Protein AF-A0A2M6X6G4-F1 (afdb_monomer_lite)

pLDDT: mean 78.2, std 18.75, range [37.44, 98.31]

Foldseek 3Di:
DPDVVVVVVVVVVVVVVVVVVVVVVVVVVVVPDPPVVVVVVVVVVVVVVVVVVVVVVVVVVVVVVVVVVVVVVVVVVVVVVVVVVVVVVVVVVVVVVVVVVVVVVVPPPPVVVVVVVVVVLLVVLLVCLVVVDDLVVSVVVRVDDSVSSVVSNVVVVVVVVVCVPDDDDDDDDDDDDDDDDDDPPPPDPPDDDDDD

Structure (mmCIF, N/CA/C/O backbone):
data_AF-A0A2M6X6G4-F1
#
_entry.id   AF-A0A2M6X6G4-F1
#
loop_
_atom_site.group_PDB
_atom_site.id
_atom_site.type_symbol
_atom_site.label_atom_id
_atom_site.label_alt_id
_atom_site.label_comp_id
_atom_site.label_asym_id
_atom_site.label_entity_id
_atom_site.label_seq_id
_atom_site.pdbx_PDB_ins_code
_atom_site.Cartn_x
_atom_site.Cartn_y
_atom_site.Cartn_z
_atom_site.occupancy
_atom_site.B_iso_or_equiv
_atom_site.auth_seq_id
_atom_site.auth_comp_id
_atom_site.auth_asym_id
_atom_site.auth_atom_id
_atom_site.pdbx_PDB_model_num
ATOM 1 N N . MET A 1 1 ? 60.289 9.307 -93.337 1.00 57.88 1 MET A N 1
ATOM 2 C CA . MET A 1 1 ? 59.397 9.372 -92.157 1.00 57.88 1 MET A CA 1
ATOM 3 C C . MET A 1 1 ? 59.657 8.210 -91.181 1.00 57.88 1 MET A C 1
ATOM 5 O O . MET A 1 1 ? 58.714 7.557 -90.770 1.00 57.88 1 MET A O 1
ATOM 9 N N . GLY A 1 2 ? 60.918 7.897 -90.838 1.00 71.44 2 GLY A N 1
ATOM 10 C CA . GLY A 1 2 ? 61.247 6.665 -90.087 1.00 71.44 2 GLY A CA 1
ATOM 11 C C . GLY A 1 2 ? 61.835 6.915 -88.697 1.00 71.44 2 GLY A C 1
ATOM 12 O O . GLY A 1 2 ? 61.241 6.546 -87.694 1.00 71.44 2 GLY A O 1
ATOM 13 N N . ALA A 1 3 ? 62.983 7.593 -88.623 1.00 79.44 3 ALA A N 1
ATOM 14 C CA . ALA A 1 3 ? 63.709 7.748 -87.359 1.00 79.44 3 ALA A CA 1
ATOM 15 C C . ALA A 1 3 ? 63.100 8.799 -86.411 1.00 79.44 3 ALA A C 1
ATOM 17 O O . ALA A 1 3 ? 63.014 8.572 -85.208 1.00 79.44 3 ALA A O 1
ATOM 18 N N . PHE A 1 4 ? 62.631 9.930 -86.949 1.00 82.50 4 PHE A N 1
ATOM 19 C CA . PHE A 1 4 ? 62.084 11.022 -86.132 1.00 82.50 4 PHE A CA 1
ATOM 20 C C . PHE A 1 4 ? 60.753 10.643 -85.456 1.00 82.50 4 PHE A C 1
ATOM 22 O O . PHE A 1 4 ? 60.516 11.013 -84.311 1.00 82.50 4 PHE A O 1
ATOM 29 N N . GLY A 1 5 ? 59.921 9.836 -86.128 1.00 85.75 5 GLY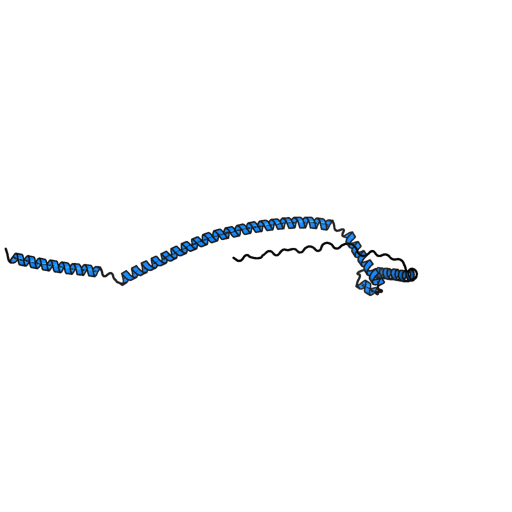 A N 1
ATOM 30 C CA . GLY A 1 5 ? 58.666 9.327 -85.562 1.00 85.75 5 GLY A CA 1
ATOM 31 C C . GLY A 1 5 ? 58.886 8.302 -84.446 1.00 85.75 5 GLY A C 1
ATOM 32 O O . GLY A 1 5 ? 58.204 8.353 -83.428 1.00 85.75 5 GLY A O 1
ATOM 33 N N . LEU A 1 6 ? 59.883 7.417 -84.585 1.00 84.44 6 LEU A N 1
ATOM 34 C CA . LEU A 1 6 ? 60.243 6.464 -83.527 1.00 84.44 6 LEU A CA 1
ATOM 35 C C . LEU A 1 6 ? 60.765 7.171 -82.269 1.00 84.44 6 LEU A C 1
ATOM 37 O O . LEU A 1 6 ? 60.426 6.768 -81.158 1.00 84.44 6 LEU A O 1
ATOM 41 N N . LEU A 1 7 ? 61.543 8.246 -82.436 1.00 88.88 7 LEU A N 1
ATOM 42 C CA . LEU A 1 7 ? 62.025 9.052 -81.313 1.00 88.88 7 LEU A CA 1
ATOM 43 C C . LEU A 1 7 ? 60.873 9.759 -80.584 1.00 88.88 7 LEU A C 1
ATOM 45 O O . LEU A 1 7 ? 60.850 9.773 -79.356 1.00 88.88 7 LEU A O 1
ATOM 49 N N . GLN A 1 8 ? 59.898 10.291 -81.328 1.00 88.38 8 GLN A N 1
ATOM 50 C CA . GLN A 1 8 ? 58.717 10.934 -80.749 1.00 88.38 8 GLN A CA 1
ATOM 51 C C . GLN A 1 8 ? 57.863 9.940 -79.945 1.00 88.38 8 GLN A C 1
ATOM 53 O O . GLN A 1 8 ? 57.524 10.221 -78.801 1.00 88.38 8 GLN A O 1
ATOM 58 N N . ILE A 1 9 ? 57.629 8.735 -80.479 1.00 89.81 9 ILE A N 1
ATOM 59 C CA . ILE A 1 9 ? 56.898 7.670 -79.770 1.00 89.81 9 ILE A CA 1
ATOM 60 C C . ILE A 1 9 ? 57.627 7.253 -78.484 1.00 89.81 9 ILE A C 1
ATOM 62 O O . ILE A 1 9 ? 56.992 7.033 -77.454 1.00 89.81 9 ILE A O 1
ATOM 66 N N . LEU A 1 10 ? 58.960 7.158 -78.509 1.00 91.12 10 LEU A N 1
ATOM 67 C CA . LEU A 1 10 ? 59.741 6.795 -77.324 1.00 91.12 10 LEU A CA 1
ATOM 68 C C . LEU A 1 10 ? 59.637 7.863 -76.224 1.00 91.12 10 LEU A C 1
ATOM 70 O O . LEU A 1 10 ? 59.486 7.520 -75.051 1.00 91.12 10 LEU A O 1
ATOM 74 N N . ILE A 1 11 ? 59.662 9.144 -76.600 1.00 93.94 11 ILE A N 1
ATOM 75 C CA . ILE A 1 11 ? 59.467 10.262 -75.668 1.00 93.94 11 ILE A CA 1
ATOM 76 C C . ILE A 1 11 ? 58.052 10.233 -75.077 1.00 93.94 11 ILE A C 1
ATOM 78 O O . ILE A 1 11 ? 57.913 10.342 -73.859 1.00 93.94 11 ILE A O 1
ATOM 82 N N . ASP A 1 12 ? 57.023 10.009 -75.897 1.00 92.62 12 ASP A N 1
ATOM 83 C CA . ASP A 1 12 ? 55.632 9.930 -75.436 1.00 92.62 12 ASP A CA 1
ATOM 84 C C . ASP A 1 12 ? 55.416 8.765 -74.455 1.00 92.62 12 ASP A C 1
ATOM 86 O O . ASP A 1 12 ? 54.722 8.922 -73.448 1.00 92.62 12 ASP A O 1
ATOM 90 N N . ILE A 1 13 ? 56.064 7.614 -74.678 1.00 92.75 13 ILE A N 1
ATOM 91 C CA . ILE A 1 13 ? 56.014 6.472 -73.751 1.00 92.75 13 ILE A CA 1
ATOM 92 C C . ILE A 1 13 ? 56.645 6.835 -72.405 1.00 92.75 13 ILE A C 1
ATOM 94 O O . ILE A 1 13 ? 56.055 6.555 -71.361 1.00 92.75 13 ILE A O 1
ATOM 98 N N . VAL A 1 14 ? 57.819 7.471 -72.404 1.00 93.94 14 VAL A N 1
ATOM 99 C CA . VAL A 1 14 ? 58.498 7.888 -71.164 1.00 93.94 14 VAL A CA 1
ATOM 100 C C . VAL A 1 14 ? 57.668 8.930 -70.415 1.00 93.94 14 VAL A C 1
ATOM 102 O O . VAL A 1 14 ? 57.514 8.844 -69.192 1.00 93.94 14 VAL A O 1
ATOM 105 N N . LEU A 1 15 ? 57.082 9.882 -71.140 1.00 94.12 15 LEU A N 1
ATOM 106 C CA . LEU A 1 15 ? 56.230 10.915 -70.567 1.00 94.12 15 LEU A CA 1
ATOM 107 C C . LEU A 1 15 ? 54.961 10.299 -69.965 1.00 94.12 15 LEU A C 1
ATOM 109 O O . LEU A 1 15 ? 54.645 10.580 -68.812 1.00 94.12 15 LEU A O 1
ATOM 113 N N . CYS A 1 16 ? 54.318 9.360 -70.660 1.00 92.69 16 CYS A N 1
ATOM 114 C CA . CYS A 1 16 ? 53.166 8.620 -70.146 1.00 92.69 16 CYS A CA 1
ATOM 115 C C . CYS A 1 16 ? 53.522 7.794 -68.895 1.00 92.69 16 CYS A C 1
ATOM 117 O O . CYS A 1 16 ? 52.806 7.829 -67.893 1.00 92.69 16 CYS A O 1
ATOM 119 N N . LEU A 1 17 ? 54.676 7.117 -68.893 1.00 92.25 17 LEU A N 1
ATOM 120 C CA . LEU A 1 17 ? 55.135 6.321 -67.752 1.00 92.25 17 LEU A CA 1
ATOM 121 C C . LEU A 1 17 ? 55.418 7.195 -66.522 1.00 92.25 17 LEU A C 1
ATOM 123 O O . LEU A 1 17 ? 55.006 6.863 -65.409 1.00 92.25 17 LEU A O 1
ATOM 127 N N . SER A 1 18 ? 56.087 8.334 -66.719 1.00 89.69 18 SER A N 1
ATOM 128 C CA . SER A 1 18 ? 56.350 9.293 -65.644 1.00 89.69 18 SER A CA 1
ATOM 129 C C . SER A 1 18 ? 55.055 9.877 -65.076 1.00 89.69 18 SER A C 1
ATOM 131 O O . SER A 1 18 ? 54.907 9.938 -63.853 1.00 89.69 18 SER A O 1
ATOM 133 N N . LEU A 1 19 ? 54.077 10.194 -65.933 1.00 92.69 19 LEU A N 1
ATOM 134 C CA . LEU A 1 19 ? 52.764 10.681 -65.520 1.00 92.69 19 LEU A CA 1
ATOM 135 C C . LEU A 1 19 ? 52.014 9.633 -64.692 1.00 92.69 19 LEU A C 1
ATOM 137 O O . LEU A 1 19 ? 51.461 9.961 -63.646 1.00 92.69 19 LEU A O 1
ATOM 141 N N . LEU A 1 20 ? 52.056 8.359 -65.095 1.00 90.88 20 LEU A N 1
ATOM 142 C CA . LEU A 1 20 ? 51.449 7.257 -64.343 1.00 90.88 20 LEU A CA 1
ATOM 143 C C . LEU A 1 20 ? 52.104 7.056 -62.972 1.00 90.88 20 LEU A C 1
ATOM 145 O O . LEU A 1 20 ? 51.413 6.786 -61.987 1.00 90.88 20 LEU A O 1
ATOM 149 N N . ILE A 1 21 ? 53.428 7.198 -62.878 1.00 90.31 21 ILE A N 1
ATOM 150 C CA . ILE A 1 21 ? 54.154 7.100 -61.605 1.00 90.31 21 ILE A CA 1
ATOM 151 C C . ILE A 1 21 ? 53.795 8.276 -60.691 1.00 90.31 21 ILE A C 1
ATOM 153 O O . ILE A 1 21 ? 53.500 8.060 -59.513 1.00 90.31 21 ILE A O 1
ATOM 157 N N . LEU A 1 22 ? 53.770 9.500 -61.225 1.00 87.12 22 LEU A N 1
ATOM 158 C CA . LEU A 1 22 ? 53.344 10.707 -60.512 1.00 87.12 22 LEU A CA 1
ATOM 159 C C . LEU A 1 22 ? 51.894 10.590 -60.037 1.00 87.12 22 LEU A C 1
ATOM 161 O O . LEU A 1 22 ? 51.611 10.865 -58.872 1.00 87.12 22 LEU A O 1
ATOM 165 N N . TRP A 1 23 ? 51.002 10.086 -60.886 1.00 88.44 23 TRP A N 1
ATOM 166 C CA . TRP A 1 23 ? 49.594 9.896 -60.561 1.00 88.44 23 TRP A CA 1
ATOM 167 C C . TRP A 1 23 ? 49.400 8.851 -59.460 1.00 88.44 23 TRP A C 1
ATOM 169 O O . TRP A 1 23 ? 48.753 9.126 -58.449 1.00 88.44 23 TRP A O 1
ATOM 179 N N . LYS A 1 24 ? 50.066 7.693 -59.571 1.00 87.75 24 LYS A N 1
ATOM 180 C CA . LYS A 1 24 ? 50.072 6.666 -58.515 1.00 87.75 24 LYS A CA 1
ATOM 181 C C . LYS A 1 24 ? 50.712 7.149 -57.216 1.00 87.75 24 LYS A C 1
ATOM 183 O O . LYS A 1 24 ? 50.367 6.629 -56.155 1.00 87.75 24 LYS A O 1
ATOM 188 N N . LYS A 1 25 ? 51.686 8.059 -57.274 1.00 82.31 25 LYS A N 1
ATOM 189 C CA . LYS A 1 25 ? 52.332 8.637 -56.087 1.00 82.31 25 LYS A CA 1
ATOM 190 C C . LYS A 1 25 ? 51.416 9.656 -55.413 1.00 82.31 25 LYS A C 1
ATOM 192 O O . LYS A 1 25 ? 51.296 9.615 -54.195 1.00 82.31 25 LYS A O 1
ATOM 197 N N . TYR A 1 26 ? 50.739 10.500 -56.188 1.00 80.00 26 TYR A N 1
ATOM 198 C CA . TYR A 1 26 ? 49.792 11.494 -55.687 1.00 80.00 26 TYR A CA 1
ATOM 199 C C . TYR A 1 26 ? 48.565 10.833 -55.045 1.00 80.00 26 TYR A C 1
ATOM 201 O O . TYR A 1 26 ? 48.240 11.131 -53.900 1.00 80.00 26 TYR A O 1
ATOM 209 N N . PHE A 1 27 ? 47.969 9.834 -55.708 1.00 75.56 27 PHE A N 1
ATOM 210 C CA . PHE A 1 27 ? 46.845 9.074 -55.145 1.00 75.56 27 PHE A CA 1
ATOM 211 C C . PHE A 1 27 ? 47.221 8.294 -53.878 1.00 75.56 27 PHE A C 1
ATOM 213 O O . PHE A 1 27 ? 46.437 8.232 -52.937 1.00 75.56 27 PHE A O 1
ATOM 220 N N . ARG A 1 28 ? 48.438 7.737 -53.805 1.00 66.00 28 ARG A N 1
ATOM 221 C CA . ARG A 1 28 ? 48.916 7.068 -52.582 1.00 66.00 28 ARG A CA 1
ATOM 222 C C . ARG A 1 28 ? 49.249 8.030 -51.443 1.00 66.00 28 ARG A C 1
ATOM 224 O O . ARG A 1 28 ? 49.194 7.611 -50.293 1.00 66.00 28 ARG A O 1
ATOM 231 N N . LEU A 1 29 ? 49.624 9.275 -51.738 1.00 62.00 29 LEU A N 1
ATOM 232 C CA . LEU A 1 29 ? 49.852 10.297 -50.713 1.00 62.00 29 LEU A CA 1
ATOM 233 C C . LEU A 1 29 ? 48.528 10.828 -50.154 1.00 62.00 29 LEU A C 1
ATOM 235 O O . LEU A 1 29 ? 48.427 11.000 -48.947 1.00 62.00 29 LEU A O 1
ATOM 239 N N . ALA A 1 30 ? 47.522 11.024 -51.010 1.00 60.72 30 ALA A N 1
ATOM 240 C CA . ALA A 1 30 ? 46.185 11.452 -50.602 1.00 60.72 30 ALA A CA 1
ATOM 241 C C . ALA A 1 30 ? 45.440 10.391 -49.770 1.00 60.72 30 ALA A C 1
ATOM 243 O O . ALA A 1 30 ? 44.625 10.743 -48.933 1.00 60.72 30 ALA A O 1
ATOM 244 N N . ALA A 1 31 ? 45.750 9.102 -49.960 1.00 59.03 31 ALA A N 1
ATOM 245 C CA . ALA A 1 31 ? 45.179 7.996 -49.184 1.00 59.03 31 ALA A CA 1
ATOM 246 C C . ALA A 1 31 ? 45.876 7.743 -47.831 1.00 59.03 31 ALA A C 1
ATOM 248 O O . ALA A 1 31 ? 45.532 6.797 -47.122 1.00 59.03 31 ALA A O 1
ATOM 249 N N . LYS A 1 32 ? 46.887 8.541 -47.466 1.00 57.78 32 LYS A N 1
ATOM 250 C CA . LYS A 1 32 ? 47.419 8.549 -46.100 1.00 57.78 32 LYS A CA 1
ATOM 251 C C . LYS A 1 32 ? 46.596 9.530 -45.273 1.00 57.78 32 LYS A C 1
ATOM 253 O O . LYS A 1 32 ? 47.082 10.602 -44.931 1.00 57.78 32 LYS A O 1
ATOM 258 N N . ASP A 1 33 ? 45.354 9.152 -44.983 1.00 56.47 33 ASP A N 1
ATOM 259 C CA . ASP A 1 33 ? 44.546 9.836 -43.976 1.00 56.47 33 ASP A CA 1
ATOM 260 C C . ASP A 1 33 ? 45.351 9.923 -42.679 1.00 56.47 33 ASP A C 1
ATOM 262 O O . ASP A 1 33 ? 45.943 8.934 -42.228 1.00 56.47 33 ASP A O 1
ATOM 266 N N . ASP A 1 34 ? 45.413 11.117 -42.092 1.00 63.66 34 ASP A N 1
ATOM 267 C CA . ASP A 1 34 ? 46.199 11.344 -40.890 1.00 63.66 34 ASP A CA 1
ATOM 268 C C . ASP A 1 34 ? 45.788 10.340 -39.798 1.00 63.66 34 ASP A C 1
ATOM 270 O O . ASP A 1 34 ? 44.612 10.280 -39.410 1.00 63.66 34 ASP A O 1
ATOM 274 N N . PRO A 1 35 ? 46.736 9.575 -39.223 1.00 62.22 35 PRO A N 1
ATOM 275 C CA . PRO A 1 35 ? 46.430 8.533 -38.241 1.00 62.22 35 PRO A CA 1
ATOM 276 C C . PRO A 1 35 ? 45.747 9.084 -36.977 1.00 62.22 35 PRO A C 1
ATOM 278 O O . PRO A 1 35 ? 45.137 8.332 -36.219 1.00 62.22 35 PRO A O 1
ATOM 281 N N . ARG A 1 36 ? 45.810 10.403 -36.747 1.00 63.59 36 ARG A N 1
ATOM 282 C CA . AR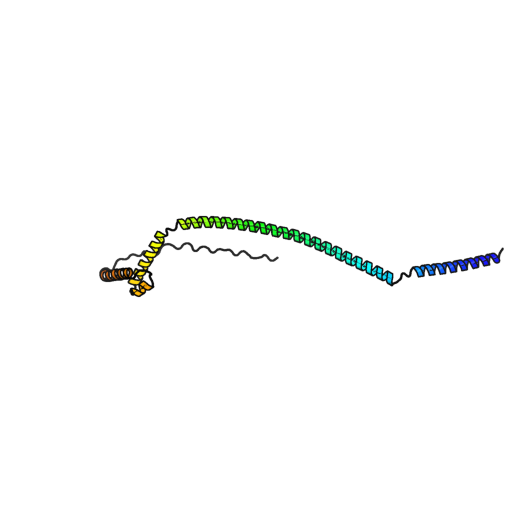G A 1 36 ? 45.114 11.101 -35.655 1.00 63.59 36 ARG A CA 1
ATOM 283 C C . ARG A 1 36 ? 43.634 11.343 -35.958 1.00 63.59 36 ARG A C 1
ATOM 285 O O . ARG A 1 36 ? 42.823 11.220 -35.045 1.00 63.59 36 ARG A O 1
ATOM 292 N N . LEU A 1 37 ? 43.281 11.642 -37.210 1.00 59.38 37 LEU A N 1
ATOM 293 C CA . LEU A 1 37 ? 41.892 11.863 -37.620 1.00 59.38 37 LEU A CA 1
ATOM 294 C C . LEU A 1 37 ? 41.133 10.532 -37.677 1.00 59.38 37 LEU A C 1
ATOM 296 O O . LEU A 1 37 ? 40.041 10.424 -37.128 1.00 59.38 37 LEU A O 1
ATOM 300 N N . SER A 1 38 ? 41.764 9.490 -38.230 1.00 68.75 38 SER A N 1
ATOM 301 C CA . SER A 1 38 ? 41.200 8.134 -38.263 1.00 68.75 38 SER A CA 1
ATOM 302 C C . SER A 1 38 ? 40.970 7.570 -36.852 1.00 68.75 38 SER A C 1
ATOM 304 O O . SER A 1 38 ? 39.885 7.070 -36.556 1.00 68.75 38 SER A O 1
ATOM 306 N N . ARG A 1 39 ? 41.931 7.742 -35.926 1.00 69.69 39 ARG A N 1
ATOM 307 C CA . ARG A 1 39 ? 41.733 7.369 -34.512 1.00 69.69 39 ARG A CA 1
ATOM 308 C C . ARG A 1 39 ? 40.663 8.211 -33.815 1.00 69.69 39 ARG A C 1
ATOM 310 O O . ARG A 1 39 ? 39.908 7.668 -33.017 1.00 69.69 39 ARG A O 1
ATOM 317 N N . GLY A 1 40 ? 40.579 9.511 -34.104 1.00 77.62 40 GLY A N 1
ATOM 318 C CA . GLY A 1 40 ? 39.533 10.383 -33.559 1.00 77.62 40 GLY A CA 1
ATOM 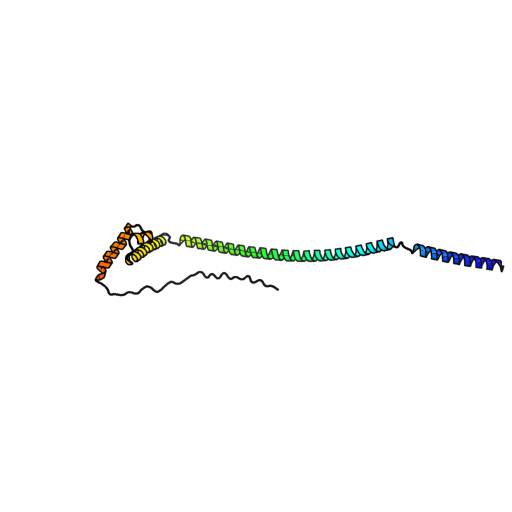319 C C . GLY A 1 40 ? 38.129 9.952 -33.992 1.00 77.62 40 GLY A C 1
ATOM 320 O O . GLY A 1 40 ? 37.229 9.866 -33.159 1.00 77.62 40 GLY A O 1
ATOM 321 N N . LEU A 1 41 ? 37.969 9.595 -35.268 1.00 78.94 41 LEU A N 1
ATOM 322 C CA . LEU A 1 41 ? 36.718 9.077 -35.818 1.00 78.94 41 LEU A CA 1
ATOM 323 C C . LEU A 1 41 ? 36.355 7.706 -35.221 1.00 78.94 41 LEU A C 1
ATOM 325 O O . LEU A 1 41 ? 35.210 7.497 -34.833 1.00 78.94 41 LEU A O 1
ATOM 329 N N . GLN A 1 42 ? 37.331 6.804 -35.062 1.00 79.88 42 GLN A N 1
ATOM 330 C CA . GLN A 1 42 ? 37.122 5.507 -34.402 1.00 79.88 42 GLN A CA 1
ATOM 331 C C . GLN A 1 42 ? 36.678 5.656 -32.940 1.00 79.88 42 GLN A C 1
ATOM 333 O O . GLN A 1 42 ? 35.809 4.917 -32.487 1.00 79.88 42 GLN A O 1
ATOM 338 N N . ILE A 1 43 ? 37.238 6.621 -32.200 1.00 83.31 43 ILE A N 1
ATOM 339 C CA . ILE A 1 43 ? 36.842 6.895 -30.809 1.00 83.31 43 ILE A CA 1
ATOM 340 C C . ILE A 1 43 ? 35.431 7.487 -30.740 1.00 83.31 43 ILE A C 1
ATOM 342 O O . ILE A 1 43 ? 34.681 7.184 -29.818 1.00 83.31 43 ILE A O 1
ATOM 346 N N . LEU A 1 44 ? 35.052 8.341 -31.690 1.00 86.31 44 LEU A N 1
ATOM 347 C CA . LEU A 1 44 ? 33.687 8.862 -31.759 1.00 86.31 44 LEU A CA 1
ATOM 348 C C . LEU A 1 44 ? 32.694 7.752 -32.082 1.00 86.31 44 LEU A C 1
ATOM 350 O O . LEU A 1 44 ? 31.680 7.645 -31.405 1.00 86.31 44 LEU A O 1
ATOM 354 N N . GLN A 1 45 ? 33.012 6.890 -33.044 1.00 85.00 45 GLN A N 1
ATOM 355 C CA . GLN A 1 45 ? 32.171 5.750 -33.384 1.00 85.00 45 GLN A CA 1
ATOM 356 C C . GLN A 1 45 ? 32.018 4.787 -32.199 1.00 85.00 45 GLN A C 1
ATOM 358 O O . GLN A 1 45 ? 30.907 4.348 -31.918 1.00 85.00 45 GLN A O 1
ATOM 363 N N . SER A 1 46 ? 33.094 4.511 -31.453 1.00 88.06 46 SER A N 1
ATOM 364 C CA . SER A 1 46 ? 33.001 3.675 -30.252 1.00 88.06 46 SER A CA 1
ATOM 365 C C . SER A 1 46 ? 32.223 4.352 -29.121 1.00 88.06 46 SER A C 1
ATOM 367 O O . SER A 1 46 ? 31.457 3.687 -28.434 1.00 88.06 46 SER A O 1
ATOM 369 N N . LYS A 1 47 ? 32.344 5.673 -28.945 1.00 92.38 47 LYS A N 1
ATOM 370 C CA . LYS A 1 47 ? 31.544 6.430 -27.967 1.00 92.38 47 LYS A CA 1
ATOM 371 C C . LYS A 1 47 ? 30.068 6.505 -28.341 1.00 92.38 47 LYS A C 1
ATOM 373 O O . LYS A 1 47 ? 29.240 6.431 -27.444 1.00 92.38 47 LYS A O 1
ATOM 378 N N . ILE A 1 48 ? 29.747 6.645 -29.627 1.00 89.25 48 ILE A N 1
ATOM 379 C CA . ILE A 1 48 ? 28.368 6.607 -30.125 1.00 89.25 48 ILE A CA 1
ATOM 380 C C . ILE A 1 48 ? 27.778 5.225 -29.857 1.00 89.25 48 ILE A C 1
ATOM 382 O O . ILE A 1 48 ? 26.728 5.155 -29.238 1.00 89.25 48 ILE A O 1
ATOM 386 N N . ALA A 1 49 ? 28.498 4.148 -30.188 1.00 90.06 49 ALA A N 1
ATOM 387 C CA . ALA A 1 49 ? 28.046 2.785 -29.906 1.00 90.06 49 ALA A CA 1
ATOM 388 C C . ALA A 1 49 ? 27.828 2.528 -28.401 1.00 90.06 49 ALA A C 1
ATOM 390 O O . ALA A 1 49 ? 26.863 1.881 -28.015 1.00 90.06 49 ALA A O 1
ATOM 391 N N . VAL A 1 50 ? 28.696 3.061 -27.532 1.00 92.69 50 VAL A N 1
ATOM 392 C CA . VAL A 1 50 ? 28.532 2.938 -26.072 1.00 92.69 50 VAL A CA 1
ATOM 393 C C . VAL A 1 50 ? 27.362 3.780 -25.551 1.00 92.69 50 VAL A C 1
ATOM 395 O O . VAL A 1 50 ? 26.660 3.344 -24.643 1.00 92.69 50 VAL A O 1
ATOM 398 N N . LEU A 1 51 ? 27.144 4.985 -26.085 1.00 93.06 51 LEU A N 1
ATOM 399 C CA . LEU A 1 51 ? 25.995 5.813 -25.705 1.00 93.06 51 LEU A CA 1
ATOM 400 C C . LEU A 1 51 ? 24.675 5.220 -26.191 1.00 93.06 51 LEU A C 1
ATOM 402 O O . LEU A 1 51 ? 23.686 5.315 -25.474 1.00 93.06 51 LEU A O 1
ATOM 406 N N . GLU A 1 52 ? 24.670 4.604 -27.368 1.00 94.50 52 GLU A N 1
ATOM 407 C CA . GLU A 1 52 ? 23.529 3.871 -27.910 1.00 94.50 52 GLU A CA 1
ATOM 408 C C . GLU A 1 52 ? 23.188 2.673 -27.015 1.00 94.50 52 GLU A C 1
ATOM 410 O O . GLU A 1 52 ? 22.070 2.595 -26.522 1.00 94.50 52 GLU A O 1
ATOM 415 N N . ASP A 1 53 ? 24.171 1.842 -26.649 1.00 95.81 53 ASP A N 1
ATOM 416 C CA . ASP A 1 53 ? 23.962 0.710 -25.730 1.00 95.81 53 ASP A CA 1
ATOM 417 C C . ASP A 1 53 ? 23.465 1.152 -24.339 1.00 95.81 53 ASP A C 1
ATOM 419 O O . ASP A 1 53 ? 22.533 0.577 -23.771 1.00 95.81 53 ASP A O 1
ATOM 423 N N . LEU A 1 54 ? 24.043 2.222 -23.783 1.00 94.25 54 LEU A N 1
ATOM 424 C CA . LEU A 1 54 ? 23.582 2.793 -22.514 1.00 94.25 54 LEU A CA 1
ATOM 425 C C . LEU A 1 54 ? 22.168 3.378 -22.622 1.00 94.25 54 LEU A C 1
ATOM 427 O O . LEU A 1 54 ? 21.390 3.249 -21.672 1.00 94.25 54 LEU A O 1
ATOM 431 N N . SER A 1 55 ? 21.834 4.013 -23.746 1.00 93.94 55 SER A N 1
ATOM 432 C CA . SER A 1 55 ? 20.499 4.546 -24.026 1.00 93.94 55 SER A CA 1
ATOM 433 C C . SER A 1 55 ? 19.477 3.417 -24.098 1.00 93.94 55 SER A C 1
ATOM 435 O O . SER A 1 55 ? 18.496 3.448 -23.357 1.00 93.94 55 SER A O 1
ATOM 437 N N . ASP A 1 56 ? 19.750 2.379 -24.886 1.00 96.75 56 ASP A N 1
ATOM 438 C CA . ASP A 1 56 ? 18.877 1.214 -25.048 1.00 96.75 56 ASP A CA 1
ATOM 439 C C . ASP A 1 56 ? 18.653 0.500 -23.712 1.00 96.75 56 ASP A C 1
ATOM 441 O O . ASP A 1 56 ? 17.525 0.162 -23.334 1.00 96.75 56 ASP A O 1
ATOM 445 N N . ARG A 1 57 ? 19.723 0.327 -22.930 1.00 96.56 57 ARG A N 1
ATOM 446 C CA . ARG A 1 57 ? 19.642 -0.274 -21.597 1.00 96.56 57 ARG A CA 1
ATOM 447 C C . ARG A 1 57 ? 18.830 0.579 -20.628 1.00 96.56 57 ARG A C 1
ATOM 449 O O . ARG A 1 57 ? 18.048 0.029 -19.850 1.00 96.56 57 ARG A O 1
ATOM 456 N N . THR A 1 58 ? 19.003 1.898 -20.661 1.00 96.44 58 THR A N 1
ATOM 457 C CA . THR A 1 58 ? 18.230 2.825 -19.825 1.00 96.44 58 THR A CA 1
ATOM 458 C C . THR A 1 58 ? 16.759 2.783 -20.214 1.00 96.44 58 THR A C 1
ATOM 460 O O . THR A 1 58 ? 15.900 2.681 -19.344 1.00 96.44 58 THR A O 1
ATOM 463 N N . GLU A 1 59 ? 16.453 2.781 -21.509 1.00 97.19 59 GLU A N 1
ATOM 464 C CA . GLU A 1 59 ? 15.082 2.696 -21.999 1.00 97.19 59 GLU A CA 1
ATOM 465 C C . GLU A 1 59 ? 14.415 1.383 -21.568 1.00 97.19 59 GLU A C 1
ATOM 467 O O . GLU A 1 59 ? 13.262 1.378 -21.129 1.00 97.19 59 GLU A O 1
ATOM 472 N N . HIS A 1 60 ? 15.155 0.273 -21.609 1.00 97.12 60 HIS A N 1
ATOM 473 C CA . HIS A 1 60 ? 14.674 -1.007 -21.106 1.00 97.12 60 HIS A CA 1
ATOM 474 C C . HIS A 1 60 ? 14.394 -0.967 -19.597 1.00 97.12 60 HIS A C 1
ATOM 476 O O . HIS A 1 60 ? 13.328 -1.400 -19.157 1.00 97.12 60 HIS A O 1
ATOM 482 N N . GLN A 1 61 ? 15.308 -0.403 -18.802 1.00 96.44 61 GLN A N 1
ATOM 483 C CA . GLN A 1 61 ? 15.133 -0.265 -17.353 1.00 96.44 61 GLN A CA 1
ATOM 484 C C . GLN A 1 61 ? 13.957 0.644 -16.993 1.00 96.44 61 GLN A C 1
ATOM 486 O O . GLN A 1 61 ? 13.187 0.314 -16.096 1.00 96.44 61 GLN A O 1
ATOM 491 N N . VAL A 1 62 ? 13.773 1.756 -17.706 1.00 98.00 62 VAL A N 1
ATOM 492 C CA . VAL A 1 62 ? 12.639 2.666 -17.498 1.00 98.00 62 VAL A CA 1
ATOM 493 C C . VAL A 1 62 ? 11.321 1.962 -17.807 1.00 98.00 62 VAL A C 1
ATOM 495 O O . VAL A 1 62 ? 10.376 2.078 -17.029 1.00 98.00 62 VAL A O 1
ATOM 498 N N . ARG A 1 63 ? 11.256 1.170 -18.885 1.00 97.31 63 ARG A N 1
ATOM 499 C CA . ARG A 1 63 ? 10.065 0.366 -19.194 1.00 97.31 63 ARG A CA 1
ATOM 500 C C . ARG A 1 63 ? 9.773 -0.667 -18.108 1.00 97.31 63 ARG A C 1
ATOM 502 O O . ARG A 1 63 ? 8.629 -0.777 -17.676 1.00 97.31 63 ARG A O 1
ATOM 509 N N . GLN A 1 64 ? 10.790 -1.382 -17.630 1.00 97.12 64 GLN A N 1
ATOM 510 C CA . GLN A 1 64 ? 10.634 -2.337 -16.527 1.00 97.12 64 GLN A CA 1
ATOM 511 C C . GLN A 1 64 ? 10.157 -1.655 -15.239 1.00 97.12 64 GLN A C 1
ATOM 513 O O . GLN A 1 64 ? 9.242 -2.151 -14.587 1.00 97.12 64 GLN A O 1
ATOM 518 N N . LEU A 1 65 ? 10.736 -0.502 -14.893 1.00 97.06 65 LEU A N 1
ATOM 519 C CA . LEU A 1 65 ? 10.328 0.278 -13.725 1.00 97.06 65 LEU A CA 1
ATOM 520 C C . LEU A 1 65 ? 8.895 0.787 -13.851 1.00 97.06 65 LEU A C 1
ATOM 522 O O . LEU A 1 65 ? 8.165 0.732 -12.871 1.00 97.06 65 LEU A O 1
ATOM 526 N N . SER A 1 66 ? 8.476 1.236 -15.037 1.00 97.50 66 SER A N 1
ATOM 527 C CA . SER A 1 66 ? 7.094 1.662 -15.276 1.00 97.50 66 SER A CA 1
ATOM 528 C C . SER A 1 66 ? 6.109 0.515 -15.053 1.00 97.50 66 SER A C 1
ATOM 530 O O . SER A 1 66 ? 5.106 0.702 -14.374 1.00 97.50 66 SER A O 1
ATOM 532 N N . LEU A 1 67 ? 6.415 -0.683 -15.562 1.00 97.81 67 LEU A N 1
ATOM 533 C CA . LEU A 1 67 ? 5.565 -1.862 -15.365 1.00 97.81 67 LEU A CA 1
ATOM 534 C C . LEU A 1 67 ? 5.485 -2.273 -13.891 1.00 97.81 67 LEU A C 1
ATOM 536 O O . LEU A 1 67 ? 4.399 -2.542 -13.383 1.00 97.81 67 LEU A O 1
ATOM 540 N N . LEU A 1 68 ? 6.623 -2.280 -13.193 1.00 97.81 68 LEU A N 1
ATOM 541 C CA . LEU A 1 68 ? 6.675 -2.602 -11.767 1.00 97.81 68 LEU A CA 1
ATOM 542 C C . LEU A 1 68 ? 5.932 -1.554 -10.929 1.00 97.81 68 LEU A C 1
ATOM 544 O O . LEU A 1 68 ? 5.260 -1.902 -9.960 1.00 97.81 68 LEU A O 1
ATOM 548 N N . LEU A 1 69 ? 6.035 -0.276 -11.298 1.00 97.81 69 LEU A N 1
ATOM 549 C CA . LEU A 1 69 ? 5.313 0.812 -10.647 1.00 97.81 69 LEU A CA 1
ATOM 550 C C . LEU A 1 69 ? 3.797 0.642 -10.808 1.00 97.81 69 LEU A C 1
ATOM 552 O O . LEU A 1 69 ? 3.076 0.765 -9.819 1.00 97.81 69 LEU A O 1
ATOM 556 N N . ASP A 1 70 ? 3.323 0.301 -12.007 1.00 97.94 70 ASP A N 1
ATOM 557 C CA . ASP A 1 70 ? 1.902 0.039 -12.263 1.00 97.94 70 ASP A CA 1
ATOM 558 C C . ASP A 1 70 ? 1.393 -1.169 -11.463 1.00 97.94 70 ASP A C 1
ATOM 560 O O . ASP A 1 70 ? 0.306 -1.128 -10.882 1.00 97.94 70 ASP A O 1
ATOM 564 N N . GLU A 1 71 ? 2.183 -2.241 -11.386 1.00 98.19 71 GLU A N 1
ATOM 565 C CA . GLU A 1 71 ? 1.863 -3.424 -10.583 1.00 98.19 71 GLU A CA 1
ATOM 566 C C . GLU A 1 71 ? 1.789 -3.088 -9.088 1.00 98.19 71 GLU A C 1
ATOM 568 O O . GLU A 1 71 ? 0.803 -3.407 -8.419 1.00 98.19 71 GLU A O 1
ATOM 573 N N . LYS A 1 72 ? 2.789 -2.373 -8.559 1.00 97.62 72 LYS A N 1
ATOM 574 C CA . LYS A 1 72 ? 2.811 -1.968 -7.148 1.00 97.62 72 LYS A CA 1
ATOM 575 C C . LYS A 1 72 ? 1.722 -0.960 -6.814 1.00 97.62 72 LYS A C 1
ATOM 577 O O . LYS A 1 72 ? 1.179 -1.008 -5.713 1.00 97.62 72 LYS A O 1
ATOM 582 N N . SER A 1 73 ? 1.362 -0.085 -7.748 1.00 97.56 73 SER A N 1
ATOM 583 C CA . SER A 1 73 ? 0.234 0.829 -7.580 1.00 97.56 73 SER A CA 1
ATOM 584 C C . SER A 1 73 ? -1.081 0.063 -7.416 1.00 97.56 73 SER A C 1
ATOM 586 O O . SER A 1 73 ? -1.849 0.382 -6.507 1.00 97.56 73 SER A O 1
ATOM 588 N N . LYS A 1 74 ? -1.308 -0.985 -8.219 1.00 98.19 74 LYS A N 1
ATOM 589 C CA . LYS A 1 74 ? -2.482 -1.862 -8.081 1.00 98.19 74 LYS A CA 1
ATOM 590 C C . LYS A 1 74 ? -2.488 -2.614 -6.754 1.00 98.19 74 LYS A C 1
ATOM 592 O O . LYS A 1 74 ? -3.504 -2.609 -6.070 1.00 98.19 74 LYS A O 1
ATOM 597 N N . GLU A 1 75 ? -1.356 -3.183 -6.347 1.00 98.06 75 GLU A N 1
ATOM 598 C CA . GLU A 1 75 ? -1.254 -3.893 -5.066 1.00 98.06 75 GLU A CA 1
ATOM 599 C C . GLU A 1 75 ? -1.571 -2.971 -3.873 1.00 98.06 75 GLU A C 1
ATOM 601 O O . GLU A 1 75 ? -2.279 -3.356 -2.942 1.00 98.06 75 GLU A O 1
ATOM 606 N N . VAL A 1 76 ? -1.074 -1.730 -3.895 1.00 98.12 76 VAL A N 1
ATOM 607 C CA . VAL A 1 76 ? -1.390 -0.735 -2.859 1.00 98.12 76 VAL A CA 1
ATOM 608 C C . VAL A 1 76 ? -2.881 -0.403 -2.859 1.00 98.12 76 VAL A C 1
ATOM 610 O O . VAL A 1 76 ? -3.482 -0.361 -1.787 1.00 98.12 76 VAL A O 1
ATOM 613 N N . GLN A 1 77 ? -3.487 -0.218 -4.033 1.00 97.50 77 GLN A N 1
ATOM 614 C CA . GLN A 1 77 ? -4.918 0.052 -4.159 1.00 97.50 77 GLN A CA 1
ATOM 615 C C . GLN A 1 77 ? -5.767 -1.090 -3.573 1.00 97.50 77 GLN A C 1
ATOM 617 O O . GLN A 1 77 ? -6.669 -0.840 -2.776 1.00 97.50 77 GLN A O 1
ATOM 622 N N . GLU A 1 78 ? -5.434 -2.345 -3.878 1.00 98.31 78 GLU A N 1
ATOM 623 C CA . GLU A 1 78 ? -6.123 -3.521 -3.328 1.00 98.31 78 GLU A CA 1
ATOM 624 C C . GLU A 1 78 ? -5.995 -3.612 -1.800 1.00 98.31 78 GLU A C 1
ATOM 626 O O . GLU A 1 78 ? -6.959 -3.941 -1.096 1.00 98.31 78 GLU A O 1
ATOM 631 N N . ARG A 1 79 ? -4.813 -3.291 -1.257 1.00 97.06 79 ARG A N 1
ATOM 632 C CA . ARG A 1 79 ? -4.590 -3.255 0.196 1.00 97.06 79 ARG A CA 1
ATOM 633 C C . ARG A 1 79 ? -5.399 -2.153 0.876 1.00 97.06 79 ARG A C 1
ATOM 635 O O . ARG A 1 79 ? -5.918 -2.399 1.964 1.00 97.06 79 ARG A O 1
ATOM 642 N N . ILE A 1 80 ? -5.527 -0.980 0.252 1.00 97.88 80 ILE A N 1
ATOM 643 C CA . ILE A 1 80 ? -6.374 0.114 0.752 1.00 97.88 80 ILE A CA 1
ATOM 644 C C . ILE A 1 80 ? -7.831 -0.348 0.812 1.00 97.88 80 ILE A C 1
ATOM 646 O O . ILE A 1 80 ? -8.448 -0.277 1.872 1.00 97.88 80 ILE A O 1
ATOM 650 N N . GLU A 1 81 ? -8.349 -0.932 -0.269 1.00 98.00 81 GLU A N 1
ATOM 651 C CA . GLU A 1 81 ? -9.725 -1.442 -0.302 1.00 98.00 81 GLU A CA 1
ATOM 652 C C . GLU A 1 81 ? -9.972 -2.535 0.746 1.00 98.00 81 GLU A C 1
ATOM 654 O O . GLU A 1 81 ? -11.034 -2.597 1.370 1.00 98.00 81 GLU A O 1
ATOM 659 N N . SER A 1 82 ? -8.991 -3.410 0.978 1.00 97.38 82 SER A N 1
ATOM 660 C CA . SER A 1 82 ? -9.088 -4.419 2.034 1.00 97.38 82 SER A CA 1
ATOM 661 C C . SER A 1 82 ? -9.081 -3.807 3.436 1.00 97.38 82 SER A C 1
ATOM 663 O O . SER A 1 82 ? -9.824 -4.269 4.304 1.00 97.38 82 SER A O 1
ATOM 665 N N . ALA A 1 83 ? -8.261 -2.781 3.667 1.00 97.12 83 ALA A N 1
ATOM 666 C CA . ALA A 1 83 ? -8.219 -2.065 4.936 1.00 97.12 83 ALA A CA 1
ATOM 667 C C . ALA A 1 83 ? -9.544 -1.339 5.210 1.00 97.12 83 ALA A C 1
ATOM 669 O O . ALA A 1 83 ? -10.064 -1.438 6.321 1.00 97.12 83 ALA A O 1
ATOM 670 N N . ASP A 1 84 ? -10.142 -0.708 4.197 1.00 97.75 84 ASP A N 1
ATOM 671 C CA . ASP A 1 84 ? -11.450 -0.057 4.313 1.00 97.75 84 ASP A CA 1
ATOM 672 C C . ASP A 1 84 ? -12.548 -1.059 4.696 1.00 97.75 84 ASP A C 1
ATOM 674 O O . ASP A 1 84 ? -13.322 -0.815 5.626 1.00 97.75 84 ASP A O 1
ATOM 678 N N . ARG A 1 85 ? -12.557 -2.251 4.079 1.00 97.31 85 ARG A N 1
ATOM 679 C CA . ARG A 1 85 ? -13.477 -3.336 4.471 1.00 97.31 85 ARG A CA 1
ATOM 680 C C . ARG A 1 85 ? -13.304 -3.744 5.937 1.00 97.31 85 ARG A C 1
ATOM 682 O O . ARG A 1 85 ? -14.297 -3.997 6.625 1.00 97.31 85 ARG A O 1
ATOM 689 N N . HIS A 1 86 ? -12.068 -3.812 6.432 1.00 95.94 86 HIS A N 1
ATOM 690 C CA . HIS A 1 86 ? -11.799 -4.133 7.837 1.00 95.94 86 HIS A CA 1
ATOM 691 C C . HIS A 1 86 ? -12.254 -3.013 8.778 1.00 95.94 86 HIS A C 1
ATOM 693 O O . HIS A 1 86 ? -12.871 -3.301 9.804 1.00 95.94 86 HIS A O 1
ATOM 699 N N . ILE A 1 87 ? -12.012 -1.748 8.424 1.00 97.06 87 ILE A N 1
ATOM 700 C CA . ILE A 1 87 ? -12.470 -0.584 9.195 1.00 97.06 87 ILE A CA 1
ATOM 701 C C . ILE A 1 87 ? -13.997 -0.581 9.303 1.00 97.06 87 ILE A C 1
ATOM 703 O O . ILE A 1 87 ? -14.537 -0.370 10.391 1.00 97.06 87 ILE A O 1
ATOM 707 N N . ASP A 1 88 ? -14.701 -0.877 8.212 1.00 97.62 88 ASP A N 1
ATOM 708 C CA . ASP A 1 88 ? -16.158 -0.988 8.216 1.00 97.62 88 ASP A CA 1
ATOM 709 C C . ASP A 1 88 ? -16.652 -2.142 9.095 1.00 97.62 88 ASP A C 1
ATOM 711 O O . ASP A 1 88 ? -17.624 -1.986 9.842 1.00 97.62 88 ASP A O 1
ATOM 715 N N . GLY A 1 89 ? -15.967 -3.288 9.061 1.00 97.12 89 GLY A N 1
ATOM 716 C CA . GLY A 1 89 ? -16.227 -4.408 9.965 1.00 97.12 89 GLY A CA 1
ATOM 717 C C . GLY A 1 89 ? -16.065 -4.012 11.435 1.00 97.12 89 GLY A C 1
ATOM 718 O O . GLY A 1 89 ? -16.968 -4.238 12.242 1.00 97.12 89 GLY A O 1
ATOM 719 N N . ILE A 1 90 ? -14.958 -3.344 11.768 1.00 96.12 90 ILE A N 1
ATOM 720 C CA . ILE A 1 90 ? -14.668 -2.843 13.116 1.00 96.12 90 ILE A CA 1
ATOM 721 C C . ILE A 1 90 ? -15.730 -1.834 13.559 1.00 96.12 90 ILE A C 1
ATOM 723 O O . ILE A 1 90 ? -16.258 -1.963 14.661 1.00 96.12 90 ILE A O 1
ATOM 727 N N . ARG A 1 91 ? -16.111 -0.871 12.711 1.00 95.94 91 ARG A N 1
ATOM 728 C CA . ARG A 1 91 ? -17.164 0.109 13.027 1.00 95.94 91 ARG A CA 1
ATOM 729 C C . ARG A 1 91 ? -18.490 -0.560 13.370 1.00 95.94 91 ARG A C 1
ATOM 731 O O . ARG A 1 91 ? -19.119 -0.185 14.357 1.00 95.94 91 ARG A O 1
ATOM 738 N N . ARG A 1 92 ? -18.904 -1.569 12.598 1.00 96.62 92 ARG A N 1
ATOM 739 C CA . ARG A 1 92 ? -20.129 -2.335 12.888 1.00 96.62 92 ARG A CA 1
ATOM 740 C C . ARG A 1 92 ? -20.023 -3.085 14.212 1.00 96.62 92 ARG A C 1
ATOM 742 O O . ARG A 1 92 ? -20.987 -3.101 14.972 1.00 96.62 92 ARG A O 1
ATOM 749 N N . SER A 1 93 ? -18.874 -3.693 14.498 1.00 95.62 93 SER A N 1
ATOM 750 C CA . SER A 1 93 ? -18.635 -4.386 15.768 1.00 95.62 93 SER A CA 1
ATOM 751 C C . SER A 1 93 ? -18.651 -3.424 16.955 1.00 95.62 93 SER A C 1
ATOM 753 O O . SER A 1 93 ? -19.304 -3.714 17.950 1.00 95.62 93 SER A O 1
ATOM 755 N N . ILE A 1 94 ? -18.024 -2.250 16.834 1.00 95.44 94 ILE A N 1
ATOM 756 C CA . ILE A 1 94 ? -18.060 -1.195 17.857 1.00 95.44 94 ILE A CA 1
ATOM 757 C C . ILE A 1 94 ? -19.497 -0.748 18.117 1.00 95.44 94 ILE A C 1
ATOM 759 O O . ILE A 1 94 ? -19.902 -0.661 19.272 1.00 95.44 94 ILE A O 1
ATOM 763 N N . GLN A 1 95 ? -20.278 -0.506 17.063 1.00 95.88 95 GLN A N 1
ATOM 764 C CA . GLN A 1 95 ? -21.671 -0.086 17.195 1.00 95.88 95 GLN A CA 1
ATOM 765 C C . GLN A 1 95 ? -22.504 -1.125 17.959 1.00 95.88 95 GLN A C 1
ATOM 767 O O . GLN A 1 95 ? -23.210 -0.775 18.903 1.00 95.88 95 GLN A O 1
ATOM 772 N N . LYS A 1 96 ? -22.363 -2.410 17.611 1.00 94.38 96 LYS A N 1
ATOM 773 C CA . LYS A 1 96 ? -23.027 -3.509 18.328 1.00 94.38 96 LYS A CA 1
ATOM 774 C C . LYS A 1 96 ? -22.576 -3.592 19.783 1.00 94.38 96 LYS A C 1
ATOM 776 O O . LYS A 1 96 ? -23.412 -3.725 20.668 1.00 94.38 96 LYS A O 1
ATOM 781 N N . SER A 1 97 ? -21.274 -3.492 20.045 1.00 92.25 97 SER A N 1
ATOM 782 C CA . SER A 1 97 ? -20.744 -3.508 21.410 1.00 92.25 97 SER A CA 1
ATOM 783 C C . SER A 1 97 ? -21.259 -2.334 22.238 1.00 92.25 97 SER A C 1
ATOM 785 O O . SER A 1 97 ? -21.534 -2.508 23.419 1.00 92.25 97 SER A O 1
ATOM 787 N N . LEU A 1 98 ? -21.440 -1.159 21.632 1.00 93.38 98 LEU A N 1
ATOM 788 C CA . LEU A 1 98 ? -22.003 0.019 22.291 1.00 93.38 98 LEU A CA 1
ATOM 789 C C . LEU A 1 98 ? -23.487 -0.187 22.621 1.00 93.38 98 LEU A C 1
ATOM 791 O O . LEU A 1 98 ? -23.919 0.126 23.727 1.00 93.38 98 LEU A O 1
ATOM 795 N N . GLU A 1 99 ? -24.265 -0.754 21.700 1.00 89.62 99 GLU A N 1
ATOM 796 C CA . GLU A 1 99 ? -25.662 -1.130 21.956 1.00 89.62 99 GLU A CA 1
ATOM 797 C C . GLU A 1 99 ? -25.769 -2.155 23.087 1.00 89.62 99 GLU A C 1
ATOM 799 O O . GLU A 1 99 ? -26.560 -1.977 24.010 1.00 89.62 99 GLU A O 1
ATOM 804 N N . VAL A 1 100 ? -24.927 -3.187 23.068 1.00 87.50 100 VAL A N 1
ATOM 805 C CA . VAL A 1 100 ? -24.863 -4.194 24.131 1.00 87.50 100 VAL A CA 1
ATOM 806 C C . VAL A 1 100 ? -24.458 -3.560 25.463 1.00 87.50 100 VAL A C 1
ATOM 808 O O . VAL A 1 100 ? -25.099 -3.826 26.476 1.00 87.50 100 VAL A O 1
ATOM 811 N N . ALA A 1 101 ? -23.452 -2.684 25.473 1.00 85.56 101 ALA A N 1
ATOM 812 C CA . ALA A 1 101 ? -23.018 -1.978 26.675 1.00 85.56 101 ALA A CA 1
ATOM 813 C C . ALA A 1 101 ? -24.146 -1.129 27.280 1.00 85.56 101 ALA A C 1
ATOM 815 O O . ALA A 1 101 ? -24.358 -1.205 28.485 1.00 85.56 101 ALA A O 1
ATOM 816 N N . LYS A 1 102 ? -24.925 -0.415 26.454 1.00 84.75 102 LYS A N 1
ATOM 817 C CA . LYS A 1 102 ? -26.117 0.325 26.908 1.00 84.75 102 LYS A CA 1
ATOM 818 C C . LYS A 1 102 ? -27.153 -0.592 27.559 1.00 84.75 102 LYS A C 1
ATOM 820 O O . LYS A 1 102 ? -27.666 -0.283 28.625 1.00 84.75 102 LYS A O 1
ATOM 825 N N . ILE A 1 103 ? -27.419 -1.752 26.955 1.00 81.44 103 ILE A N 1
ATOM 826 C CA . ILE A 1 103 ? -28.349 -2.740 27.525 1.00 81.44 103 ILE A CA 1
ATOM 827 C C . ILE A 1 103 ? -27.847 -3.250 28.882 1.00 81.44 103 ILE A C 1
ATOM 829 O O . ILE A 1 103 ? -28.656 -3.494 29.775 1.00 81.44 103 ILE A O 1
ATOM 833 N N . PHE A 1 104 ? -26.537 -3.447 29.042 1.00 72.19 104 PHE A N 1
ATOM 834 C CA . PHE A 1 104 ? -25.955 -3.897 30.307 1.00 72.19 104 PHE A CA 1
ATOM 835 C C . PHE A 1 104 ? -25.913 -2.800 31.372 1.00 72.19 104 PHE A C 1
ATOM 837 O O . PHE A 1 104 ? -26.143 -3.112 32.535 1.00 72.19 104 PHE A O 1
ATOM 844 N N . GLU A 1 105 ? -25.677 -1.545 30.998 1.00 73.06 105 GLU A N 1
ATOM 845 C CA . GLU A 1 105 ? -25.770 -0.403 31.913 1.00 73.06 105 GLU A CA 1
ATOM 846 C C . GLU A 1 105 ? -27.187 -0.286 32.499 1.00 73.06 105 GLU A C 1
ATOM 848 O O . GLU A 1 105 ? -27.345 -0.209 33.714 1.00 73.06 105 GLU A O 1
ATOM 853 N N . ASP A 1 106 ? -28.220 -0.423 31.662 1.00 68.31 106 ASP A N 1
ATOM 854 C CA . ASP A 1 106 ? -29.622 -0.361 32.098 1.00 68.31 106 ASP A CA 1
ATOM 855 C C . ASP A 1 106 ? -30.065 -1.583 32.927 1.00 68.31 106 ASP A C 1
ATOM 857 O O . ASP A 1 106 ? -30.986 -1.495 33.743 1.00 68.31 106 ASP A O 1
ATOM 861 N N . LYS A 1 107 ? -29.457 -2.756 32.698 1.00 66.00 107 LYS A N 1
ATOM 862 C CA . LYS A 1 107 ? -29.886 -4.033 33.297 1.00 66.00 107 LYS A CA 1
ATOM 863 C C . LYS A 1 107 ? -29.121 -4.461 34.538 1.00 66.00 107 LYS A C 1
ATOM 865 O O . LYS A 1 107 ? -29.504 -5.476 35.115 1.00 66.00 107 LYS A O 1
ATOM 870 N N . ILE A 1 108 ? -28.066 -3.768 34.960 1.00 63.34 108 ILE A N 1
ATOM 871 C CA . ILE A 1 108 ? -27.437 -4.065 36.251 1.00 63.34 108 ILE A CA 1
ATOM 872 C C . ILE A 1 108 ? -28.285 -3.385 37.333 1.00 63.34 108 ILE A C 1
ATOM 874 O O . ILE A 1 108 ? -28.250 -2.160 37.444 1.00 63.34 108 ILE A O 1
ATOM 878 N N . PRO A 1 109 ? -29.043 -4.130 38.165 1.00 65.56 109 PRO A N 1
ATOM 879 C CA . PRO A 1 109 ? -29.711 -3.541 39.315 1.00 65.56 109 PRO A CA 1
ATOM 880 C C . PRO A 1 109 ? -28.637 -3.130 40.326 1.00 65.56 109 PRO A C 1
ATOM 882 O O . PRO A 1 109 ? -28.260 -3.892 41.216 1.00 65.56 109 PRO A O 1
ATOM 885 N N . HIS A 1 110 ? -28.111 -1.915 40.177 1.00 67.06 110 HIS A N 1
ATOM 886 C CA . HIS A 1 110 ? -27.055 -1.386 41.036 1.00 67.06 110 HIS A CA 1
ATOM 887 C C . HIS A 1 110 ? -27.466 -1.410 42.515 1.00 67.06 110 HIS A C 1
ATOM 889 O O . HIS A 1 110 ? -26.630 -1.674 43.373 1.00 67.06 110 HIS A O 1
ATOM 895 N N . ALA A 1 111 ? -28.759 -1.237 42.810 1.00 71.19 111 ALA A N 1
ATOM 896 C CA . ALA A 1 111 ? -29.302 -1.367 44.159 1.00 71.19 111 ALA A CA 1
ATOM 897 C C . ALA A 1 111 ? -29.167 -2.797 44.721 1.00 71.19 111 ALA A C 1
ATOM 899 O O . ALA A 1 111 ? -28.635 -2.981 45.812 1.00 71.19 111 ALA A O 1
ATOM 900 N N . GLU A 1 112 ? -29.565 -3.819 43.959 1.00 72.19 112 GLU A N 1
ATOM 901 C CA . GLU A 1 112 ? -29.546 -5.216 44.417 1.00 72.19 112 GLU A CA 1
ATOM 902 C C . GLU A 1 112 ? -28.113 -5.755 44.570 1.00 72.19 112 GLU A C 1
ATOM 904 O O . GLU A 1 112 ? -27.815 -6.523 45.485 1.00 72.19 112 GLU A O 1
ATOM 909 N N . VAL A 1 113 ? -27.188 -5.331 43.704 1.00 71.50 113 VAL A N 1
ATOM 910 C CA . VAL A 1 113 ? -25.768 -5.701 43.822 1.00 71.50 113 VAL A CA 1
ATOM 911 C C . VAL A 1 113 ? -25.142 -5.081 45.074 1.00 71.50 113 VAL A C 1
ATOM 913 O O . VAL A 1 113 ? -24.401 -5.764 45.782 1.00 71.50 113 VAL A O 1
ATOM 916 N N . VAL A 1 114 ? -25.458 -3.820 45.381 1.00 76.94 114 VAL A N 1
ATOM 917 C CA . VAL A 1 114 ? -24.981 -3.149 46.601 1.00 76.94 114 VAL A CA 1
ATOM 918 C C . VAL A 1 114 ? -25.556 -3.817 47.852 1.00 76.94 114 VAL A C 1
ATOM 920 O O . VAL A 1 114 ? -24.815 -4.052 48.808 1.00 76.94 114 VAL A O 1
ATOM 923 N N . GLU A 1 115 ? -26.836 -4.197 47.840 1.00 78.31 115 GLU A N 1
ATOM 924 C CA . GLU A 1 115 ? -27.445 -4.960 48.933 1.00 78.31 115 GLU A CA 1
ATOM 925 C C . GLU A 1 115 ? -26.749 -6.309 49.134 1.00 78.31 115 GLU A C 1
ATOM 927 O O . GLU A 1 115 ? -26.322 -6.603 50.248 1.00 78.31 115 GLU A O 1
ATOM 932 N N . ARG A 1 116 ? -26.515 -7.082 48.064 1.00 79.19 116 ARG A N 1
ATOM 933 C CA . ARG A 1 116 ? -25.791 -8.365 48.141 1.00 79.19 116 ARG A CA 1
ATOM 934 C C . ARG A 1 116 ? -24.366 -8.208 48.665 1.00 79.19 116 ARG A C 1
ATOM 936 O O . ARG A 1 116 ? -23.933 -9.025 49.475 1.00 79.19 116 ARG A O 1
ATOM 943 N N . GLN A 1 117 ? -23.640 -7.172 48.242 1.00 83.19 117 GLN A N 1
ATOM 944 C CA . GLN A 1 117 ? -22.298 -6.884 48.761 1.00 83.19 117 GLN A CA 1
ATOM 945 C C . GLN A 1 117 ? -22.330 -6.530 50.250 1.00 83.19 117 GLN A C 1
ATOM 947 O O . GLN A 1 117 ? -21.474 -6.980 51.009 1.00 83.19 117 GLN A O 1
ATOM 952 N N . ASN A 1 118 ? -23.320 -5.757 50.693 1.00 84.75 118 ASN A N 1
ATOM 953 C CA . ASN A 1 118 ? -23.483 -5.452 52.111 1.00 84.75 118 ASN A CA 1
ATOM 954 C C . ASN A 1 118 ? -23.854 -6.711 52.906 1.00 84.75 118 ASN A C 1
ATOM 956 O O . ASN A 1 118 ? -23.230 -6.976 53.930 1.00 84.75 118 ASN A O 1
ATOM 960 N N . THR A 1 119 ? -24.769 -7.549 52.409 1.00 85.06 119 THR A N 1
ATOM 961 C CA . THR A 1 119 ? -25.094 -8.847 53.023 1.00 85.06 119 THR A CA 1
ATOM 962 C C . THR A 1 119 ? -23.870 -9.756 53.120 1.00 85.06 119 THR A C 1
ATOM 964 O O . THR A 1 119 ? -23.671 -10.381 54.158 1.00 85.06 119 THR A O 1
ATOM 967 N N . GLN A 1 120 ? -23.013 -9.800 52.096 1.00 87.12 120 GLN A N 1
ATOM 968 C CA . GLN A 1 120 ? -21.761 -10.564 52.136 1.00 87.12 120 GLN A CA 1
ATOM 969 C C . GLN A 1 120 ? -20.815 -10.066 53.231 1.00 87.12 120 GLN A C 1
ATOM 971 O O . GLN A 1 120 ? -20.304 -10.886 53.987 1.00 87.12 120 GLN A O 1
ATOM 976 N N . LYS A 1 121 ? -20.656 -8.745 53.399 1.00 88.62 121 LYS A N 1
ATOM 977 C CA . LYS A 1 121 ? -19.862 -8.177 54.505 1.00 88.62 121 LYS A CA 1
ATOM 978 C C . LYS A 1 121 ? -20.387 -8.628 55.869 1.00 88.62 121 LYS A C 1
ATOM 980 O O . LYS A 1 121 ? -19.596 -9.024 56.719 1.00 88.62 121 LYS A O 1
ATOM 985 N N . TYR A 1 122 ? -21.706 -8.619 56.077 1.00 87.69 122 TYR A N 1
ATOM 986 C CA . TYR A 1 122 ? -22.304 -9.109 57.327 1.00 87.69 122 TYR A CA 1
ATOM 987 C C . TYR A 1 122 ? -22.088 -10.611 57.532 1.00 87.69 122 TYR A C 1
ATOM 989 O O . TYR A 1 122 ? -21.823 -11.056 58.648 1.00 87.69 122 TYR A O 1
ATOM 997 N N . LEU A 1 123 ? -22.169 -11.393 56.458 1.00 86.56 123 LEU A N 1
ATOM 998 C CA . LEU A 1 123 ? -21.981 -12.840 56.491 1.00 86.56 123 LEU A CA 1
ATOM 999 C C . LEU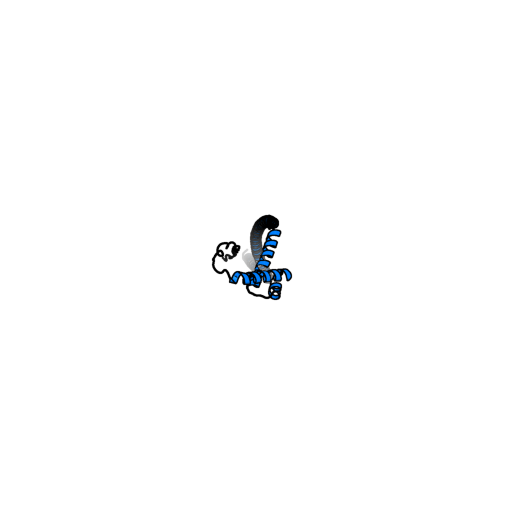 A 1 123 ? -20.518 -13.202 56.791 1.00 86.56 123 LEU A C 1
ATOM 1001 O O . LEU A 1 123 ? -20.249 -14.095 57.593 1.00 86.56 123 LEU A O 1
ATOM 1005 N N . ASP A 1 124 ? -19.570 -12.466 56.221 1.00 87.75 124 ASP A N 1
ATOM 1006 C CA . ASP A 1 124 ? -18.145 -12.633 56.491 1.00 87.75 124 ASP A CA 1
ATOM 1007 C C . ASP A 1 124 ? -17.777 -12.172 57.905 1.00 87.75 124 ASP A C 1
ATOM 1009 O O . ASP A 1 124 ? -17.046 -12.880 58.600 1.00 87.75 124 ASP A O 1
ATOM 1013 N N . ALA A 1 125 ? -18.360 -11.072 58.395 1.00 86.75 125 ALA A N 1
ATOM 1014 C CA . ALA A 1 125 ? -18.229 -10.670 59.796 1.00 86.75 125 ALA A CA 1
ATOM 1015 C C . ALA A 1 125 ? -18.772 -11.745 60.751 1.00 86.75 125 ALA A C 1
ATOM 1017 O O . ALA A 1 125 ? -18.131 -12.053 61.755 1.00 86.75 125 ALA A O 1
ATOM 1018 N N . ALA A 1 126 ? -19.906 -12.371 60.423 1.00 85.25 126 ALA A N 1
ATOM 1019 C CA . ALA A 1 126 ? -20.467 -13.469 61.207 1.00 85.25 126 ALA A CA 1
ATOM 1020 C C . ALA A 1 126 ? -19.570 -14.720 61.199 1.00 85.25 126 ALA A C 1
ATOM 1022 O O . ALA A 1 126 ? -19.390 -15.347 62.242 1.00 85.25 126 ALA A O 1
ATOM 1023 N N . LYS A 1 127 ? -18.952 -15.064 60.060 1.00 86.44 127 LYS A N 1
ATOM 1024 C CA . LYS A 1 127 ? -17.974 -16.165 59.971 1.00 86.44 127 LYS A CA 1
ATOM 1025 C C . LYS A 1 127 ? -16.721 -15.894 60.804 1.00 86.44 127 LYS A C 1
ATOM 1027 O O . LYS A 1 127 ? -16.254 -16.788 61.503 1.00 86.44 127 LYS A O 1
ATOM 1032 N N . MET A 1 128 ? -16.184 -14.675 60.754 1.00 85.94 128 MET A N 1
ATOM 1033 C CA . MET A 1 128 ? -15.009 -14.298 61.550 1.00 85.94 128 MET A CA 1
ATOM 1034 C C . MET A 1 128 ? -15.335 -14.246 63.050 1.00 85.94 128 MET A C 1
ATOM 1036 O O . MET A 1 128 ? -14.537 -14.701 63.868 1.00 85.94 128 MET A O 1
ATOM 1040 N N . ALA A 1 129 ? -16.535 -13.782 63.412 1.00 85.31 129 ALA A N 1
ATOM 1041 C CA . ALA A 1 129 ? -17.038 -13.838 64.783 1.00 85.31 129 ALA A CA 1
ATOM 1042 C C . ALA A 1 129 ? -17.184 -15.286 65.280 1.00 85.31 129 ALA A C 1
ATOM 1044 O O . ALA A 1 129 ? -16.811 -15.588 66.411 1.00 85.31 129 ALA A O 1
ATOM 1045 N N . HIS A 1 130 ? -17.657 -16.196 64.423 1.00 82.88 130 HIS A N 1
ATOM 1046 C CA . HIS A 1 130 ? -17.727 -17.629 64.714 1.00 82.88 130 HIS A CA 1
ATOM 1047 C C . HIS A 1 130 ? -16.340 -18.270 64.876 1.00 82.88 130 HIS A C 1
ATOM 1049 O O . HIS A 1 130 ? -16.161 -19.179 65.683 1.00 82.88 130 HIS A O 1
ATOM 1055 N N . ALA A 1 131 ? -15.337 -17.798 64.135 1.00 84.81 131 ALA A N 1
ATOM 1056 C CA . ALA A 1 131 ? -13.948 -18.227 64.299 1.00 84.81 131 ALA A CA 1
ATOM 1057 C C . ALA A 1 131 ? -13.293 -17.698 65.595 1.00 84.81 131 ALA A C 1
ATOM 1059 O O . ALA A 1 131 ? -12.170 -18.086 65.911 1.00 84.81 131 ALA A O 1
ATOM 1060 N N . GLY A 1 132 ? -13.984 -16.837 66.355 1.00 82.75 132 GLY A N 1
ATOM 1061 C CA . GLY A 1 132 ? -13.492 -16.270 67.610 1.00 82.75 132 GLY A CA 1
ATOM 1062 C C . GLY A 1 132 ? -12.552 -15.076 67.433 1.00 82.75 132 GLY A C 1
ATOM 1063 O O . GLY A 1 132 ? -11.811 -14.753 68.362 1.00 82.75 132 GLY A O 1
ATOM 1064 N N . GLU A 1 133 ? -12.551 -14.419 66.266 1.00 86.50 133 GLU A N 1
ATOM 1065 C CA . GLU A 1 133 ? -11.758 -13.201 66.067 1.00 86.50 133 GLU A CA 1
ATOM 1066 C C . GLU A 1 133 ? -12.275 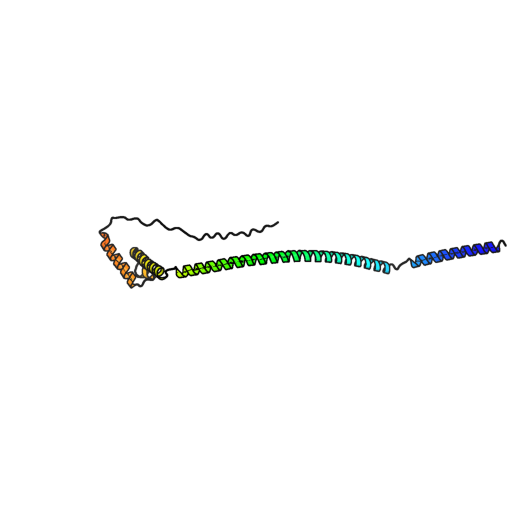-12.043 66.946 1.00 86.50 133 GLU A C 1
ATOM 1068 O O . GLU A 1 133 ? -13.467 -11.929 67.239 1.00 86.50 133 GLU A O 1
ATOM 1073 N N . SER A 1 134 ? -11.366 -11.166 67.388 1.00 86.94 134 SER A N 1
ATOM 1074 C CA . SER A 1 134 ? -11.729 -9.997 68.195 1.00 86.94 134 SER A CA 1
ATOM 1075 C C . SER A 1 134 ? -12.454 -8.937 67.358 1.00 86.94 134 SER A C 1
ATOM 1077 O O . SER A 1 134 ? -12.218 -8.799 66.158 1.00 86.94 134 SER A O 1
ATOM 1079 N N . VAL A 1 135 ? -13.309 -8.137 68.003 1.00 85.62 135 VAL A N 1
ATOM 1080 C CA . VAL A 1 135 ? -14.114 -7.083 67.351 1.00 85.62 135 VAL A CA 1
ATOM 1081 C C . VAL A 1 135 ? -13.246 -6.122 66.528 1.00 85.62 135 VAL A C 1
ATOM 1083 O O . VAL A 1 135 ? -13.607 -5.771 65.407 1.00 85.62 135 VAL A O 1
ATOM 1086 N N . ASP A 1 136 ? -12.071 -5.747 67.040 1.00 86.38 136 ASP A N 1
ATOM 1087 C CA . ASP A 1 136 ? -11.144 -4.858 66.334 1.00 86.38 136 ASP A CA 1
ATOM 1088 C C . ASP A 1 136 ? -10.482 -5.522 65.113 1.00 86.38 136 ASP A C 1
ATOM 1090 O O . ASP A 1 136 ? -10.245 -4.848 64.111 1.00 86.38 136 ASP A O 1
ATOM 1094 N N . ALA A 1 137 ? -10.226 -6.836 65.157 1.00 84.31 137 ALA A N 1
ATOM 1095 C CA . ALA A 1 137 ? -9.687 -7.583 64.018 1.00 84.31 137 ALA A CA 1
ATOM 1096 C C . ALA A 1 137 ? -10.728 -7.740 62.897 1.00 84.31 137 ALA A C 1
ATOM 1098 O O . ALA A 1 137 ? -10.400 -7.575 61.720 1.00 84.31 137 ALA A O 1
ATOM 1099 N N . ILE A 1 138 ? -11.993 -7.976 63.264 1.00 85.44 138 ILE A N 1
ATOM 1100 C CA . ILE A 1 138 ? -13.112 -8.054 62.316 1.00 85.44 138 ILE A CA 1
ATOM 1101 C C . ILE A 1 138 ? -13.367 -6.680 61.689 1.00 85.44 138 ILE A C 1
ATOM 1103 O O . ILE A 1 138 ? -13.519 -6.593 60.476 1.00 85.44 138 ILE A O 1
ATOM 1107 N N . ALA A 1 139 ? -13.333 -5.599 62.473 1.00 87.75 139 ALA A N 1
ATOM 1108 C CA . ALA A 1 139 ? -13.530 -4.233 61.977 1.00 87.75 139 ALA A CA 1
ATOM 1109 C C . ALA A 1 139 ? -12.413 -3.753 61.035 1.00 87.75 139 ALA A C 1
ATOM 1111 O O . ALA A 1 139 ? -12.648 -2.918 60.165 1.00 87.75 139 ALA A O 1
ATOM 1112 N N . ALA A 1 140 ? -11.191 -4.272 61.193 1.00 86.31 140 ALA A N 1
ATOM 1113 C CA . ALA A 1 140 ? -10.086 -3.974 60.286 1.00 86.31 140 ALA A CA 1
ATOM 1114 C C . ALA A 1 140 ? -10.227 -4.686 58.927 1.00 86.31 140 ALA A C 1
ATOM 1116 O O . ALA A 1 140 ? -9.757 -4.168 57.915 1.00 86.31 140 ALA A O 1
ATOM 1117 N N . LYS A 1 141 ? -10.857 -5.870 58.898 1.00 84.94 141 LYS A N 1
ATOM 1118 C CA . LYS A 1 141 ? -11.024 -6.692 57.685 1.00 84.94 141 LYS A CA 1
ATOM 1119 C C . LYS A 1 141 ? -12.346 -6.443 56.966 1.00 84.94 141 LYS A C 1
ATOM 1121 O O . LYS A 1 141 ? -12.391 -6.441 55.739 1.00 84.94 141 LYS A O 1
ATOM 1126 N N . VAL A 1 142 ? -13.421 -6.250 57.720 1.00 84.56 142 VAL A N 1
ATOM 1127 C CA . VAL A 1 142 ? -14.761 -5.993 57.208 1.00 84.56 142 VAL A CA 1
ATOM 1128 C C . VAL A 1 142 ? -15.084 -4.532 57.489 1.00 84.56 142 VAL A C 1
ATOM 1130 O O . VAL A 1 142 ? -15.159 -4.122 58.642 1.00 84.56 142 VAL A O 1
ATOM 1133 N N . ALA A 1 143 ? -15.285 -3.744 56.432 1.00 84.44 143 ALA A N 1
ATOM 1134 C CA . ALA A 1 143 ? -15.612 -2.318 56.505 1.00 84.44 143 ALA A CA 1
ATOM 1135 C C . ALA A 1 143 ? -17.062 -2.064 56.980 1.00 84.44 143 ALA A C 1
ATOM 1137 O O . ALA A 1 143 ? -17.842 -1.397 56.298 1.00 84.44 143 ALA A O 1
ATOM 1138 N N . LEU A 1 144 ? -17.432 -2.650 58.118 1.00 86.38 144 LEU A N 1
ATOM 1139 C CA . LEU A 1 144 ? -18.682 -2.440 58.839 1.00 86.38 144 LEU A CA 1
ATOM 1140 C C . LEU A 1 144 ? -18.416 -1.574 60.079 1.00 86.38 144 LEU A C 1
ATOM 1142 O O . LEU A 1 144 ? -17.313 -1.601 60.635 1.00 86.38 144 LEU A O 1
ATOM 1146 N N . PRO A 1 145 ? -19.401 -0.787 60.531 1.00 89.38 145 PRO A N 1
ATOM 1147 C CA . PRO A 1 145 ? -19.241 0.039 61.713 1.00 89.38 145 PRO A CA 1
ATOM 1148 C C . PRO A 1 145 ? -19.144 -0.844 62.971 1.00 89.38 145 PRO A C 1
ATOM 1150 O O . PRO A 1 145 ? -19.785 -1.890 63.093 1.00 89.38 145 PRO A O 1
ATOM 1153 N N . LYS A 1 146 ? -18.294 -0.429 63.921 1.00 84.44 146 LYS A N 1
ATOM 1154 C CA . LYS A 1 146 ? -17.925 -1.248 65.093 1.00 84.44 146 LYS A CA 1
ATOM 1155 C C . LYS A 1 146 ? -19.130 -1.693 65.935 1.00 84.44 146 LYS A C 1
ATOM 1157 O O . LYS A 1 146 ? -19.147 -2.816 66.426 1.00 84.44 146 LYS A O 1
ATOM 1162 N N . ASN A 1 147 ? -20.150 -0.845 66.045 1.00 88.19 147 ASN A N 1
ATOM 1163 C CA . ASN A 1 147 ? -21.402 -1.127 66.753 1.00 88.19 147 ASN A CA 1
ATOM 1164 C C . ASN A 1 147 ? -22.163 -2.342 66.186 1.00 88.19 147 ASN A C 1
ATOM 1166 O O . ASN A 1 147 ? -22.718 -3.128 66.946 1.00 88.19 147 ASN A O 1
ATOM 1170 N N . GLU A 1 148 ? -22.193 -2.521 64.866 1.00 84.44 148 GLU A N 1
ATOM 1171 C CA . GLU A 1 148 ? -22.894 -3.637 64.218 1.00 84.44 148 GLU A CA 1
ATOM 1172 C C . GLU A 1 148 ? -22.128 -4.953 64.382 1.00 84.44 148 GLU A C 1
ATOM 1174 O O . GLU A 1 148 ? -22.725 -6.006 64.609 1.00 84.44 148 GLU A O 1
ATOM 1179 N N . ILE A 1 149 ? -20.795 -4.890 64.357 1.00 86.94 149 ILE A N 1
ATOM 1180 C CA . ILE A 1 149 ? -19.924 -6.045 64.600 1.00 86.94 149 ILE A CA 1
ATOM 1181 C C . ILE A 1 149 ? -20.079 -6.543 66.044 1.00 86.94 149 ILE A C 1
ATOM 1183 O O . ILE A 1 149 ? -20.190 -7.748 66.269 1.00 86.94 149 ILE A O 1
ATOM 1187 N N . GLU A 1 150 ? -20.152 -5.637 67.025 1.00 85.25 150 GLU A N 1
ATOM 1188 C CA . GLU A 1 150 ? -20.402 -5.988 68.431 1.00 85.25 150 GLU A CA 1
ATOM 1189 C C . GLU A 1 150 ? -21.726 -6.736 68.616 1.00 85.25 150 GLU A C 1
ATOM 1191 O O . GLU A 1 150 ? -21.792 -7.709 69.371 1.00 85.25 150 GLU A O 1
ATOM 1196 N N . ILE A 1 151 ? -22.771 -6.323 67.895 1.00 85.94 151 ILE A N 1
ATOM 1197 C CA . ILE A 1 151 ? -24.077 -6.986 67.919 1.00 85.94 151 ILE A CA 1
ATOM 1198 C C . ILE A 1 151 ? -23.970 -8.402 67.340 1.00 85.94 151 ILE A C 1
ATOM 1200 O O . ILE A 1 151 ? -24.478 -9.341 67.949 1.00 85.94 151 ILE A O 1
ATOM 1204 N N . ILE A 1 152 ? -23.274 -8.584 66.214 1.00 84.12 152 ILE A N 1
ATOM 1205 C CA . ILE A 1 152 ? -23.078 -9.901 65.583 1.00 84.12 152 ILE A CA 1
ATOM 1206 C C . ILE A 1 152 ? -22.310 -10.846 66.513 1.00 84.12 152 ILE A C 1
ATOM 1208 O O . ILE A 1 152 ? -22.730 -11.985 66.720 1.00 84.12 152 ILE A O 1
ATOM 1212 N N . VAL A 1 153 ? -21.223 -10.367 67.124 1.00 86.06 153 VAL A N 1
ATOM 1213 C CA . VAL A 1 153 ? -20.420 -11.145 68.079 1.00 86.06 153 VAL A CA 1
ATOM 1214 C C . VAL A 1 153 ? -21.240 -11.502 69.321 1.00 86.06 153 VAL A C 1
ATOM 1216 O O . VAL A 1 153 ? -21.180 -12.639 69.790 1.00 86.06 153 VAL A O 1
ATOM 1219 N N . LYS A 1 154 ? -22.047 -10.568 69.839 1.00 85.19 154 LYS A N 1
ATOM 1220 C CA . LYS A 1 154 ? -22.914 -10.797 71.002 1.00 85.19 154 LYS A CA 1
ATOM 1221 C C . LYS A 1 154 ? -24.024 -11.809 70.709 1.00 85.19 154 LYS A C 1
ATOM 1223 O O . LYS A 1 154 ? -24.162 -12.768 71.456 1.00 85.19 154 LYS A O 1
ATOM 1228 N N . ILE A 1 155 ? -24.747 -11.658 69.596 1.00 83.06 155 ILE A N 1
ATOM 1229 C CA . ILE A 1 155 ? -25.793 -12.604 69.163 1.00 83.06 155 ILE A CA 1
ATOM 1230 C C . ILE A 1 155 ? -25.203 -13.999 68.944 1.00 83.06 155 ILE A C 1
ATOM 1232 O O . ILE A 1 155 ? -25.821 -15.001 69.306 1.00 83.06 155 ILE A O 1
ATOM 1236 N N . HIS A 1 156 ? -24.007 -14.080 68.360 1.00 75.81 156 HIS A N 1
ATOM 1237 C CA . HIS A 1 156 ? -23.337 -15.355 68.157 1.00 75.81 156 HIS A CA 1
ATOM 1238 C C . HIS A 1 156 ? -22.917 -16.002 69.482 1.00 75.81 156 HIS A C 1
ATOM 1240 O O . HIS A 1 156 ? -23.162 -17.189 69.680 1.00 75.81 156 HIS A O 1
ATOM 1246 N N . LYS A 1 157 ? -22.353 -15.227 70.414 1.00 75.94 157 LYS A N 1
ATOM 1247 C CA . LYS A 1 157 ? -21.997 -15.695 71.759 1.00 75.94 157 LYS A CA 1
ATOM 1248 C C . LYS A 1 157 ? -23.224 -16.180 72.534 1.00 75.94 157 LYS A C 1
ATOM 1250 O O . LYS A 1 157 ? -23.172 -17.239 73.148 1.00 75.94 157 LYS A O 1
ATOM 1255 N N . ASP A 1 158 ? -24.337 -15.459 72.444 1.00 72.88 158 ASP A N 1
ATOM 1256 C CA . ASP A 1 158 ? -25.598 -15.851 73.075 1.00 72.88 158 ASP A CA 1
ATOM 1257 C C . ASP A 1 158 ? -26.150 -17.150 72.450 1.00 72.88 158 ASP A C 1
ATOM 1259 O O . ASP A 1 158 ? -26.618 -18.032 73.168 1.00 72.88 158 ASP A O 1
ATOM 1263 N N . ARG A 1 159 ? -26.016 -17.344 71.126 1.00 64.94 159 ARG A N 1
ATOM 1264 C CA . ARG A 1 159 ? -26.374 -18.610 70.454 1.00 64.94 159 ARG A CA 1
ATOM 1265 C C . ARG A 1 159 ? -25.416 -19.766 70.747 1.00 64.94 159 ARG A C 1
ATOM 1267 O O . ARG A 1 159 ? -25.894 -20.890 70.848 1.00 64.94 159 ARG A O 1
ATOM 1274 N N . SER A 1 160 ? -24.109 -19.539 70.897 1.00 55.84 160 SER A N 1
ATOM 1275 C CA . SER A 1 160 ? -23.166 -20.622 71.229 1.00 55.84 160 SER A CA 1
ATOM 1276 C C . SER A 1 160 ? -23.338 -21.114 72.671 1.00 55.84 160 SER A C 1
ATOM 1278 O O . SER A 1 160 ? -23.112 -22.289 72.950 1.00 55.84 160 SER A O 1
ATOM 1280 N N . ILE A 1 161 ? -23.833 -20.248 73.563 1.00 52.97 161 ILE A N 1
ATOM 1281 C CA . ILE A 1 161 ? -24.207 -20.602 74.939 1.00 52.97 161 ILE A CA 1
ATOM 1282 C C . ILE A 1 161 ? -25.533 -21.385 74.976 1.00 52.97 161 ILE A C 1
ATOM 1284 O O . ILE A 1 161 ? -25.665 -22.312 75.771 1.00 52.97 161 ILE A O 1
ATOM 1288 N N . VAL A 1 162 ? -26.498 -21.065 74.104 1.00 48.16 162 VAL A N 1
ATOM 1289 C CA . VAL A 1 162 ? -27.798 -21.766 74.026 1.00 48.16 162 VAL A CA 1
ATOM 1290 C C . VAL A 1 162 ? -27.714 -23.086 73.232 1.00 48.16 162 VAL A C 1
ATOM 1292 O O . VAL A 1 162 ? -28.389 -24.050 73.578 1.00 48.16 162 VAL A O 1
ATOM 1295 N N . GLY A 1 163 ? -26.842 -23.179 72.222 1.0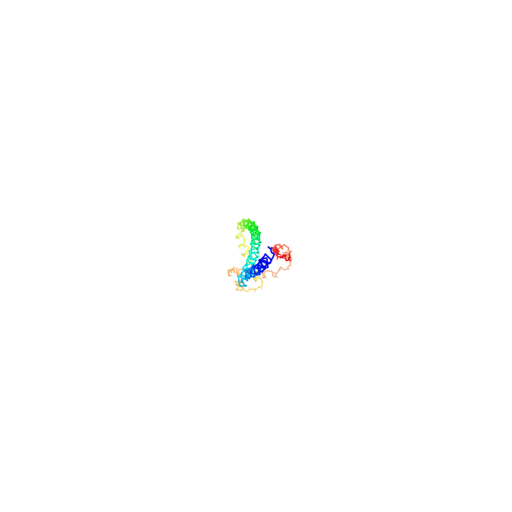0 44.34 163 GLY A N 1
ATOM 1296 C CA . GLY A 1 163 ? -26.662 -24.367 71.371 1.00 44.34 163 GLY A CA 1
ATOM 1297 C C . GLY A 1 163 ? -25.861 -25.517 71.995 1.00 44.34 163 GLY A C 1
ATOM 1298 O O . GLY A 1 163 ? -25.828 -26.610 71.439 1.00 44.34 163 GLY A O 1
ATOM 1299 N N . ALA A 1 164 ? -25.260 -25.329 73.175 1.00 45.75 164 ALA A N 1
ATOM 1300 C CA . ALA A 1 164 ? -24.589 -26.413 73.902 1.00 45.75 164 ALA A CA 1
ATOM 1301 C C . ALA A 1 164 ? -25.557 -27.506 74.416 1.00 45.75 164 ALA A C 1
ATOM 1303 O O . ALA A 1 164 ? -25.100 -28.520 74.942 1.00 45.75 164 ALA A O 1
ATOM 1304 N N . HIS A 1 165 ? -26.874 -27.321 74.247 1.00 44.50 165 HIS A N 1
ATOM 1305 C CA . HIS A 1 165 ? -27.908 -28.277 74.647 1.00 44.50 165 HIS A CA 1
ATOM 1306 C C . HIS A 1 165 ? -28.660 -28.975 73.501 1.00 44.50 165 HIS A C 1
ATOM 1308 O O . HIS A 1 165 ? -29.493 -29.829 73.791 1.00 44.50 165 HIS A O 1
ATOM 1314 N N . GLU A 1 166 ? -28.359 -28.705 72.227 1.00 43.66 166 GLU A N 1
ATOM 1315 C CA . GLU A 1 166 ? -29.091 -29.326 71.111 1.00 43.66 166 GLU A CA 1
ATOM 1316 C C . GLU A 1 166 ? -28.157 -29.607 69.925 1.00 43.66 166 GLU A C 1
ATOM 1318 O O . GLU A 1 166 ? -28.127 -28.898 68.927 1.00 43.66 166 GLU A O 1
ATOM 1323 N N . ASN A 1 167 ? -27.344 -30.658 70.058 1.00 41.19 167 ASN A N 1
ATOM 1324 C CA . ASN A 1 167 ? -26.576 -31.228 68.953 1.00 41.19 167 ASN A CA 1
ATOM 1325 C C . ASN A 1 167 ? -27.182 -32.574 68.566 1.00 41.19 167 ASN A C 1
ATOM 1327 O O . ASN A 1 167 ? -26.877 -33.571 69.216 1.00 41.19 167 ASN A O 1
ATOM 1331 N N . THR A 1 168 ? -28.009 -32.611 67.520 1.00 45.47 168 THR A N 1
ATOM 1332 C CA . THR A 1 168 ? -27.913 -33.562 66.390 1.00 45.47 168 THR A CA 1
ATOM 1333 C C . THR A 1 168 ? -29.118 -33.392 65.466 1.00 45.47 168 THR A C 1
ATOM 1335 O O . THR A 1 168 ? -30.145 -34.007 65.700 1.00 45.47 168 THR A O 1
ATOM 1338 N N . GLU A 1 169 ? -28.980 -32.642 64.372 1.00 37.44 169 GLU A N 1
ATOM 1339 C CA . GLU A 1 169 ? -29.532 -33.096 63.090 1.00 37.44 169 GLU A CA 1
ATOM 1340 C C . GLU A 1 169 ? -28.856 -32.391 61.912 1.00 37.44 169 GLU A C 1
ATOM 1342 O O . GLU A 1 169 ? -28.462 -31.229 61.981 1.00 37.44 169 GLU A O 1
ATOM 1347 N N . ASN A 1 170 ? -28.627 -33.181 60.870 1.00 45.81 170 ASN A N 1
ATOM 1348 C CA . ASN A 1 170 ? -27.878 -32.865 59.665 1.00 45.81 170 ASN A CA 1
ATOM 1349 C C . ASN A 1 170 ? -28.639 -31.883 58.766 1.00 45.81 170 ASN A C 1
ATOM 1351 O O . ASN A 1 170 ? -29.859 -31.933 58.736 1.00 45.81 170 ASN A O 1
ATOM 1355 N N . ASP A 1 171 ? -27.923 -31.131 57.922 1.00 39.62 171 ASP A N 1
ATOM 1356 C CA . ASP A 1 171 ? -28.321 -31.041 56.511 1.00 39.62 171 ASP A CA 1
ATOM 1357 C C . ASP A 1 171 ? -27.154 -30.628 55.585 1.00 39.62 171 ASP A C 1
ATOM 1359 O O . ASP A 1 171 ? -26.468 -29.634 55.852 1.00 39.62 171 ASP A O 1
ATOM 1363 N N . PRO A 1 172 ? -26.901 -31.368 54.483 1.00 48.31 172 PRO A N 1
ATOM 1364 C CA . PRO A 1 172 ? -25.870 -31.058 53.501 1.00 48.31 172 PRO A CA 1
ATOM 1365 C C . PRO A 1 172 ? -26.479 -30.404 52.252 1.00 48.31 172 PRO A C 1
ATOM 1367 O O . PRO A 1 172 ? -27.063 -31.085 51.416 1.00 48.31 172 PRO A O 1
ATOM 1370 N N . VAL A 1 173 ? -26.288 -29.097 52.051 1.00 43.84 173 VAL A N 1
ATOM 1371 C CA . VAL A 1 173 ? -26.541 -28.463 50.741 1.00 43.84 173 VAL A CA 1
ATOM 1372 C C . VAL A 1 173 ? -25.471 -27.411 50.457 1.00 43.84 173 VAL A C 1
ATOM 1374 O O . VAL A 1 173 ? -25.632 -26.216 50.687 1.00 43.84 173 VAL A O 1
ATOM 1377 N N . SER A 1 174 ? -24.325 -27.870 49.965 1.00 44.66 174 SER A N 1
ATOM 1378 C CA . SER A 1 174 ? -23.297 -27.031 49.343 1.00 44.66 174 SER A CA 1
ATOM 1379 C C . SER A 1 174 ? -22.447 -27.902 48.433 1.00 44.66 174 SER A C 1
ATOM 1381 O O . SER A 1 174 ? -21.360 -28.304 48.824 1.00 44.66 174 SER A O 1
ATOM 1383 N N . GLN A 1 175 ? -22.968 -28.236 47.250 1.00 41.50 175 GLN A N 1
ATOM 1384 C CA . GLN A 1 175 ? -22.184 -28.622 46.070 1.00 41.50 175 GLN A CA 1
ATOM 1385 C C . GLN A 1 175 ? -23.129 -28.894 44.893 1.00 41.50 175 GLN A C 1
ATOM 1387 O O . GLN A 1 175 ? -23.379 -30.036 44.545 1.00 41.50 175 GLN A O 1
ATOM 1392 N N . GLU A 1 176 ? -23.680 -27.848 44.274 1.00 41.78 176 GLU A N 1
ATOM 1393 C CA . GLU A 1 176 ? -24.047 -27.907 42.854 1.00 41.78 176 GLU A CA 1
ATOM 1394 C C . GLU A 1 176 ? -24.367 -26.504 42.315 1.00 41.78 176 GLU A C 1
ATOM 1396 O O . GLU A 1 176 ? -25.170 -25.784 42.903 1.00 41.78 176 GLU A O 1
ATOM 1401 N N . ARG A 1 177 ? -23.791 -26.186 41.140 1.00 39.53 177 ARG A N 1
ATOM 1402 C CA . ARG A 1 177 ? -24.010 -24.996 40.280 1.00 39.53 177 ARG A CA 1
ATOM 1403 C C . ARG A 1 177 ? -23.267 -23.738 40.776 1.00 39.53 177 ARG A C 1
ATOM 1405 O O . ARG A 1 177 ? -23.508 -23.255 41.865 1.00 39.53 177 ARG A O 1
ATOM 1412 N N . PHE A 1 178 ? -22.335 -23.127 40.046 1.00 40.59 178 PHE A N 1
ATOM 1413 C CA . PHE A 1 178 ? -22.320 -22.883 38.608 1.00 40.59 178 PHE A CA 1
ATOM 1414 C C . PHE A 1 178 ? -20.871 -22.595 38.167 1.00 40.59 178 PHE A C 1
ATOM 1416 O O . PHE A 1 178 ? -20.314 -21.534 38.438 1.00 40.59 178 PHE A O 1
ATOM 1423 N N . VAL A 1 179 ? -20.258 -23.571 37.500 1.00 46.00 179 VAL A N 1
ATOM 1424 C CA . VAL A 1 179 ? -19.161 -23.356 36.554 1.00 46.00 179 VAL A CA 1
ATOM 1425 C C . VAL A 1 179 ? -19.835 -22.975 35.243 1.00 46.00 179 VAL A C 1
ATOM 1427 O O . VAL A 1 179 ? -20.568 -23.803 34.712 1.00 46.00 179 VAL A O 1
ATOM 1430 N N . LEU A 1 180 ? -19.629 -21.753 34.744 1.00 42.03 180 LEU A N 1
ATOM 1431 C CA . LEU A 1 180 ? -19.728 -21.429 33.315 1.00 42.03 180 LEU A CA 1
ATOM 1432 C C . LEU A 1 180 ? -19.220 -20.007 33.030 1.00 42.03 180 LEU A C 1
ATOM 1434 O O . LEU A 1 180 ? -19.612 -19.052 33.697 1.00 42.03 180 LEU A O 1
ATOM 1438 N N . ASN A 1 181 ? -18.407 -19.923 31.975 1.00 42.50 181 ASN A N 1
ATOM 1439 C CA . ASN A 1 181 ? -17.923 -18.744 31.250 1.00 42.50 181 ASN A CA 1
ATOM 1440 C C . ASN A 1 181 ? -16.675 -18.031 31.792 1.00 42.50 181 ASN A C 1
ATOM 1442 O O . ASN A 1 181 ? -16.699 -16.861 32.166 1.00 42.50 181 ASN A O 1
ATOM 1446 N N . GLN A 1 182 ? -15.538 -18.724 31.671 1.00 46.47 182 GLN A N 1
ATOM 1447 C CA . GLN A 1 182 ? -14.334 -18.065 31.153 1.00 46.47 182 GLN A CA 1
ATOM 1448 C C . GLN A 1 182 ? -14.600 -17.659 29.690 1.00 46.47 182 GLN A C 1
ATOM 1450 O O . GLN A 1 182 ? -15.124 -18.485 28.942 1.00 46.47 182 GLN A O 1
ATOM 1455 N N . PRO A 1 183 ? -14.281 -16.429 29.258 1.00 46.09 183 PRO A N 1
ATOM 1456 C CA . PRO A 1 183 ? -14.281 -16.106 27.840 1.00 46.09 183 PRO A CA 1
ATOM 1457 C C . PRO A 1 183 ? -13.124 -16.842 27.155 1.00 46.09 183 PRO A C 1
ATOM 1459 O O . PRO A 1 183 ? -11.962 -16.660 27.524 1.00 46.09 183 PRO A O 1
ATOM 1462 N N . ASP A 1 184 ? -13.467 -17.666 26.164 1.00 42.12 184 ASP A N 1
ATOM 1463 C CA . ASP A 1 184 ? -12.540 -18.283 25.219 1.00 42.12 184 ASP A CA 1
ATOM 1464 C C . ASP A 1 184 ? -11.652 -17.210 24.589 1.00 42.12 184 ASP A C 1
ATOM 1466 O O . ASP A 1 184 ? -12.058 -16.461 23.698 1.00 42.12 184 ASP A O 1
ATOM 1470 N N . ASN A 1 185 ? -10.406 -17.156 25.044 1.00 49.62 185 ASN A N 1
ATOM 1471 C CA . ASN A 1 185 ? -9.357 -16.376 24.418 1.00 49.62 185 ASN A CA 1
ATOM 1472 C C . ASN A 1 185 ? -8.807 -17.193 23.239 1.00 49.62 185 ASN A C 1
ATOM 1474 O O . ASN A 1 185 ? -7.714 -17.748 23.295 1.00 49.62 185 ASN A O 1
ATOM 1478 N N . SER A 1 186 ? -9.611 -17.313 22.181 1.00 45.38 186 SER A N 1
ATOM 1479 C CA . SER A 1 186 ? -9.183 -17.821 20.875 1.00 45.38 186 SER A CA 1
ATOM 1480 C C . SER A 1 186 ? -8.978 -16.648 19.916 1.00 45.38 186 SER A C 1
ATOM 1482 O O . SER A 1 186 ? -9.649 -16.500 18.898 1.00 45.38 186 SER A O 1
ATOM 1484 N N . PHE A 1 187 ? -8.018 -15.782 20.251 1.00 40.03 187 PHE A N 1
ATOM 1485 C CA . PHE A 1 187 ? -7.385 -14.935 19.248 1.00 40.03 187 PHE A CA 1
ATOM 1486 C C . PHE A 1 187 ? -6.353 -15.799 18.519 1.00 40.03 187 PHE A C 1
ATOM 1488 O O . PHE A 1 187 ? -5.258 -16.051 19.015 1.00 40.03 187 PHE A O 1
ATOM 1495 N N . VAL A 1 188 ? -6.778 -16.330 17.376 1.00 51.12 188 VAL A N 1
ATOM 1496 C CA . VAL A 1 188 ? -5.951 -17.084 16.438 1.00 51.12 188 VAL A CA 1
ATOM 1497 C C . VAL A 1 188 ? -4.873 -16.151 15.882 1.00 51.12 188 VAL A C 1
ATOM 1499 O O . VAL A 1 188 ? -5.165 -15.221 15.131 1.00 51.12 188 VAL A O 1
ATOM 1502 N N . GLU A 1 189 ? -3.621 -16.405 16.263 1.00 44.69 189 GLU A N 1
ATOM 1503 C CA . GLU A 1 189 ? -2.445 -15.986 15.506 1.00 44.69 189 GLU A CA 1
ATOM 1504 C C . GLU A 1 189 ? -2.428 -16.745 14.173 1.00 44.69 189 GLU A C 1
ATOM 1506 O O . GLU A 1 189 ? -1.952 -17.873 14.102 1.00 44.69 189 GLU A O 1
ATOM 1511 N N . ASP A 1 190 ? -2.910 -16.115 13.105 1.00 43.34 190 ASP A N 1
ATOM 1512 C CA . ASP A 1 190 ? -2.564 -16.505 11.737 1.00 43.34 190 ASP A CA 1
ATOM 1513 C C . ASP A 1 190 ? -1.803 -15.352 11.075 1.00 43.34 190 ASP A C 1
ATOM 1515 O O . ASP A 1 190 ? -2.359 -14.461 10.436 1.00 43.34 190 ASP A O 1
ATOM 1519 N N . SER A 1 191 ? -0.481 -15.357 11.254 1.00 42.19 191 SER A N 1
ATOM 1520 C CA . SER A 1 191 ? 0.446 -14.642 10.371 1.00 42.19 191 SER A CA 1
ATOM 1521 C C . SER A 1 191 ? 1.717 -15.463 10.159 1.00 42.19 191 SER A C 1
ATOM 1523 O O . SER A 1 191 ? 2.830 -15.073 10.504 1.00 42.19 191 SER A O 1
ATOM 1525 N N . LYS A 1 192 ? 1.559 -16.644 9.551 1.00 48.16 192 LYS A N 1
ATOM 1526 C CA . LYS A 1 192 ? 2.691 -17.346 8.944 1.00 48.16 192 LYS A CA 1
ATOM 1527 C C . LYS A 1 192 ? 2.803 -16.929 7.479 1.00 48.16 192 LYS A C 1
ATOM 1529 O O . LYS A 1 192 ? 2.026 -17.345 6.628 1.00 48.16 192 LYS A O 1
ATOM 1534 N N . SER A 1 193 ? 3.782 -16.066 7.233 1.00 45.47 193 SER A N 1
ATOM 1535 C CA . SER A 1 193 ? 4.318 -15.708 5.919 1.00 45.47 193 SER A CA 1
ATOM 1536 C C . SER A 1 193 ? 4.597 -16.949 5.051 1.00 45.47 193 SER A C 1
ATOM 1538 O O . SER A 1 193 ? 5.229 -17.887 5.552 1.00 45.47 193 SER A O 1
ATOM 1540 N N . PRO A 1 194 ? 4.211 -16.970 3.763 1.00 55.78 194 PRO A N 1
ATOM 1541 C CA . PRO A 1 194 ? 4.798 -17.875 2.793 1.00 55.78 194 PRO A CA 1
ATOM 1542 C C . PRO A 1 194 ? 6.032 -17.218 2.162 1.00 55.78 194 PRO A C 1
ATOM 1544 O O . PRO A 1 194 ? 5.944 -16.263 1.396 1.00 55.78 194 PRO A O 1
ATOM 1547 N N . ASN A 1 195 ? 7.195 -17.768 2.505 1.00 46.84 195 ASN A N 1
ATOM 1548 C CA . ASN A 1 195 ? 8.431 -17.623 1.749 1.00 46.84 195 ASN A CA 1
ATOM 1549 C C . ASN A 1 195 ? 8.423 -18.704 0.656 1.00 46.84 195 ASN A C 1
ATOM 1551 O O . ASN A 1 195 ? 8.571 -19.875 1.002 1.00 46.84 195 ASN A O 1
ATOM 1555 N N . THR A 1 196 ? 8.227 -18.303 -0.602 1.00 49.06 196 THR A N 1
ATOM 1556 C CA . THR A 1 196 ? 8.820 -18.846 -1.848 1.00 49.06 196 THR A CA 1
ATOM 1557 C C . THR A 1 196 ? 8.223 -18.117 -3.034 1.00 49.06 196 THR A C 1
ATOM 1559 O O . THR A 1 196 ? 6.976 -18.144 -3.140 1.00 49.06 196 THR A O 1
#

Secondary structure (DSSP, 8-state):
--HHHHHHHHHHHHHHHHHHHHHHHHHHHHT---HHHHHHHHHHHHHHHHHHHHHHHHHHHHHHHHHHHHHHHHHHHHHHHHHHHHHHHHHHHHHHHHHHHHHHHHHS-HHHHHHHHHHHHHHHHHHHHHTT--HHHHHHHS-S-HHHHHHHHHHHHHHHHHGGG-------------------------------

Sequence (196 aa):
MGAFGLLQILIDIVLCLSLLILWKKYFRLAAKDDPRLSRGLQILQSKIAVLEDLSDRTEHQVRQLSLLLDEKSKEVQERIESADRHIDGIRRSIQKSLEVAKIFEDKIPHAEVVERQNTQKYLDAAKMAHAGESVDAIAAKVALPKNEIEIIVKIHKDRSIVGAHENTENDPVSQERFVLNQPDNSFVEDSKSPNT

Radius of gyration: 57.57 Å; chains: 1; bounding box: 94×45×167 Å